Protein AF-A0A0D2LMH3-F1 (afdb_monomer_lite)

InterPro domains:
  IPR039261 Ferredoxin-NADP reductase (FNR), nucleotide-binding domain [G3DSA:3.40.50.80] (69-190)
  IPR039261 Ferredoxin-NADP reductase (FNR), nucleotide-binding domain [SSF52343] (70-181)

Radius of gyration: 28.83 Å; chains: 1; bounding box: 62×81×85 Å

Secondary structure (DSSP, 8-state):
-------TT--------------------TTT-HHHHT--TTPPPP----SS----TTTS-TT-TTT-SEEEEEEEHHHHHHHHHHHHH--TTSS---GGGSSEEEEEEE-SSGGG---GGGHHHHHHHSSEEEEEESS-HHHHHHT-TT----GGGEEEEEE-TT-HHHHHHHHHHHHHTT--EEEEPPPPPPPP-PPPSS-HHHHHHHHHH------------------

Foldseek 3Di:
DDDPPPPVPDDPPPPDDDDDDDDDDAFDDCVPCVPVVPDDPPDDDDDDDDQFPWWPCPVLVLLPCVLALAEEEQAEDRQRVVSVCCQLVPDPVDSHNQQASHPAYEYEYEDCDPVRDPPPVCQVVSVVSHRYHYQYDNPADQCRVVVPPPDDDDQRNYAYEYRHPPPPVNVVRSVVNNVVVNNDRYIYTGDGDDPDDDDDPDDVVVVVVVVVPPDDPDDDDDDDDDDDDDD

pLDDT: mean 80.57, std 18.97, range [29.58, 98.25]

Organism: NCBI:txid145388

Sequence (231 aa):
MTRGDIFAGETKSVREPISVQAEVEIVVSQKGEPDLFNVQLDDAIEVGPFDSTGVDLRSSGVMAPFRFPTVVMFVSGPAGIASARALIESPPDTANLAPGLRQDIVVYYSVPNEAAVCFRERFEAWKELGNVRVEVTTRGFGDAFDGDMSLLYDPDSTAAIILVGGDEEAEAAAREVCAEAEITTIVADAAPAAPPVYLSATPRSFEKWAQQHQAPSGQGDAGSDSKVAVR

Structure (mmCIF, N/CA/C/O backbone):
data_AF-A0A0D2LMH3-F1
#
_entry.id   AF-A0A0D2LMH3-F1
#
loop_
_atom_site.group_PDB
_atom_site.id
_atom_site.type_symbol
_atom_site.label_atom_id
_atom_site.label_alt_id
_atom_site.label_comp_id
_atom_site.label_asym_id
_atom_site.label_entity_id
_atom_site.label_seq_id
_atom_site.pdbx_PDB_ins_code
_atom_site.Cartn_x
_atom_site.Cartn_y
_atom_site.Cartn_z
_atom_site.occupancy
_atom_site.B_iso_or_equiv
_atom_site.auth_seq_id
_atom_site.auth_comp_id
_atom_site.auth_asym_id
_atom_site.auth_atom_id
_atom_site.pdbx_PDB_model_num
ATOM 1 N N . MET A 1 1 ? 28.155 -1.703 1.875 1.00 33.78 1 MET A N 1
ATOM 2 C CA . MET A 1 1 ? 29.135 -2.719 1.422 1.00 33.78 1 MET A CA 1
ATOM 3 C C . MET A 1 1 ? 29.100 -2.694 -0.098 1.00 33.78 1 MET A C 1
ATOM 5 O O . MET A 1 1 ? 28.015 -2.865 -0.617 1.00 33.78 1 MET A O 1
ATOM 9 N N . THR A 1 2 ? 30.125 -2.351 -0.875 1.00 32.28 2 THR A N 1
ATOM 10 C CA . THR A 1 2 ? 31.573 -2.200 -0.652 1.00 32.28 2 THR A CA 1
ATOM 11 C C . THR A 1 2 ? 32.029 -0.905 -1.343 1.00 32.28 2 THR A C 1
ATOM 13 O O . THR A 1 2 ? 31.464 -0.527 -2.366 1.00 32.28 2 THR A O 1
ATOM 16 N N . ARG A 1 3 ? 33.018 -0.219 -0.752 1.00 47.34 3 ARG A N 1
ATOM 17 C CA . ARG A 1 3 ? 33.736 0.948 -1.297 1.00 47.34 3 ARG A CA 1
ATOM 18 C C . ARG A 1 3 ? 34.111 0.751 -2.769 1.00 47.34 3 ARG A C 1
ATOM 20 O O . ARG A 1 3 ? 34.760 -0.236 -3.096 1.00 47.34 3 ARG A O 1
ATOM 27 N N . GLY A 1 4 ? 33.784 1.724 -3.612 1.00 40.62 4 GLY A N 1
ATOM 28 C CA . GLY A 1 4 ? 34.464 1.921 -4.888 1.00 40.62 4 GLY A CA 1
ATOM 29 C C . GLY A 1 4 ? 35.656 2.849 -4.685 1.00 40.62 4 GLY A C 1
ATOM 30 O O . GLY A 1 4 ? 35.590 4.003 -5.095 1.00 40.62 4 GLY A O 1
ATOM 31 N N . ASP A 1 5 ? 36.702 2.372 -4.006 1.00 46.38 5 ASP A N 1
ATOM 32 C CA . ASP A 1 5 ? 38.009 3.027 -4.087 1.00 46.38 5 ASP A CA 1
ATOM 33 C C . ASP A 1 5 ? 38.533 2.748 -5.498 1.00 46.38 5 ASP A C 1
ATOM 35 O O . ASP A 1 5 ? 38.939 1.633 -5.816 1.00 46.38 5 ASP A O 1
ATOM 39 N N . ILE A 1 6 ? 38.427 3.747 -6.370 1.00 56.72 6 ILE A N 1
ATOM 40 C CA . ILE A 1 6 ? 39.044 3.729 -7.695 1.00 56.72 6 ILE A CA 1
ATOM 41 C C . ILE A 1 6 ? 40.507 4.105 -7.470 1.00 56.72 6 ILE A C 1
ATOM 43 O O . ILE A 1 6 ? 40.783 5.178 -6.923 1.00 56.72 6 ILE A O 1
ATOM 47 N N . PHE A 1 7 ? 41.452 3.245 -7.842 1.00 54.94 7 PHE A N 1
ATOM 48 C CA . PHE A 1 7 ? 42.863 3.607 -7.729 1.00 54.94 7 PHE A CA 1
ATOM 49 C C . PHE A 1 7 ? 43.216 4.676 -8.772 1.00 54.94 7 PHE A C 1
ATOM 51 O O . PHE A 1 7 ? 42.671 4.707 -9.878 1.00 54.94 7 PHE A O 1
ATOM 58 N N . ALA A 1 8 ? 44.140 5.576 -8.427 1.00 50.62 8 ALA A N 1
ATOM 59 C CA . ALA A 1 8 ? 44.621 6.593 -9.357 1.00 50.62 8 ALA A CA 1
ATOM 60 C C . ALA A 1 8 ? 45.223 5.920 -10.607 1.00 50.62 8 ALA A C 1
ATOM 62 O O . ALA A 1 8 ? 46.246 5.246 -10.515 1.00 50.62 8 ALA A O 1
ATOM 63 N N . GLY A 1 9 ? 44.573 6.098 -11.762 1.00 62.12 9 GLY A N 1
ATOM 64 C CA . GLY A 1 9 ? 44.959 5.487 -13.042 1.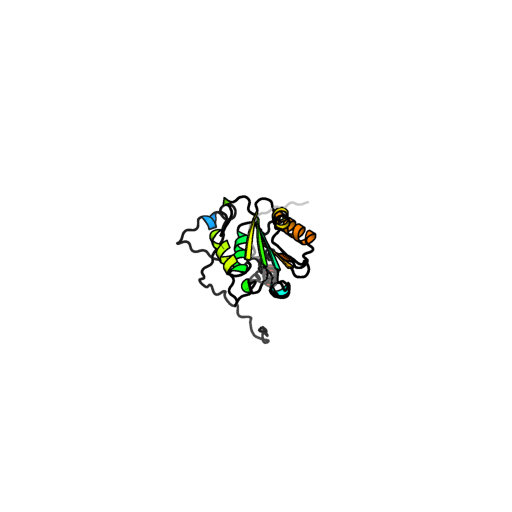00 62.12 9 GLY A CA 1
ATOM 65 C C . GLY A 1 9 ? 43.963 4.463 -13.598 1.00 62.12 9 GLY A C 1
ATOM 66 O O . GLY A 1 9 ? 44.076 4.098 -14.766 1.00 62.12 9 GLY A O 1
ATOM 67 N N . GLU A 1 10 ? 42.960 4.036 -12.826 1.00 54.97 10 GLU A N 1
ATOM 68 C CA . GLU A 1 10 ? 41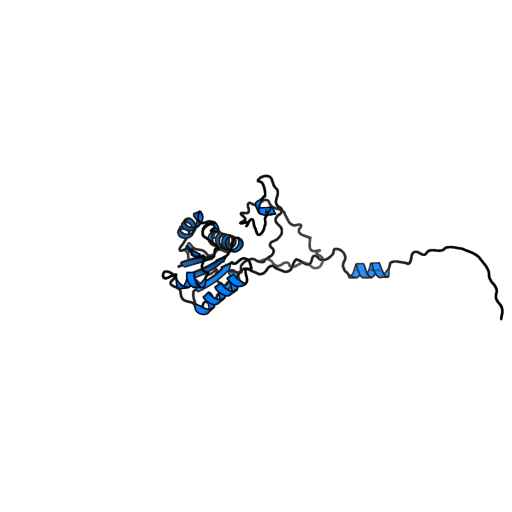.892 3.171 -13.336 1.00 54.97 10 GLU A CA 1
ATOM 69 C C . GLU A 1 10 ? 40.800 3.991 -14.032 1.00 54.97 10 GLU A C 1
ATOM 71 O O . GLU A 1 10 ? 40.181 4.888 -13.456 1.00 54.97 10 GLU A O 1
ATOM 76 N N . THR A 1 11 ? 40.540 3.670 -15.301 1.00 58.69 11 THR A N 1
ATOM 77 C CA . THR A 1 11 ? 39.377 4.205 -16.017 1.00 58.69 11 THR A CA 1
ATOM 78 C C . THR A 1 11 ? 38.164 3.397 -15.587 1.00 58.69 11 THR A C 1
ATOM 80 O O . THR A 1 11 ? 38.173 2.174 -15.714 1.00 58.69 11 THR A O 1
ATOM 83 N N . LYS A 1 12 ? 37.130 4.072 -15.070 1.00 55.62 12 LYS A N 1
ATOM 84 C CA . LYS A 1 12 ? 35.855 3.454 -14.687 1.00 55.62 12 LYS A CA 1
ATOM 85 C C . LYS A 1 12 ? 35.347 2.629 -15.871 1.00 55.62 12 LYS A C 1
ATOM 87 O O . LYS A 1 12 ? 34.914 3.198 -16.871 1.00 55.62 12 LYS A O 1
ATOM 92 N N . SER A 1 13 ? 35.444 1.305 -15.779 1.00 55.81 13 SER A N 1
ATOM 93 C CA . SER A 1 13 ? 34.892 0.431 -16.803 1.00 55.81 13 SER A CA 1
ATOM 94 C C . SER A 1 13 ? 33.385 0.651 -16.826 1.00 55.81 13 SER A C 1
ATOM 96 O O . SER A 1 13 ? 32.705 0.572 -15.798 1.00 55.81 13 SER A O 1
ATOM 98 N N . VAL A 1 14 ? 32.873 1.020 -17.998 1.00 56.22 14 VAL A N 1
ATOM 99 C CA . VAL A 1 14 ? 31.436 1.101 -18.235 1.00 56.22 14 VAL A CA 1
ATOM 100 C C . VAL A 1 14 ? 30.921 -0.323 -18.074 1.00 56.22 14 VAL A C 1
ATOM 102 O O . VAL A 1 14 ? 31.221 -1.190 -18.888 1.00 56.22 14 VAL A O 1
ATOM 105 N N . ARG A 1 15 ? 30.229 -0.599 -16.966 1.00 55.94 15 ARG A N 1
ATOM 106 C CA . ARG A 1 15 ? 29.475 -1.843 -16.838 1.00 55.94 15 ARG A CA 1
ATOM 107 C C . ARG A 1 15 ? 28.278 -1.709 -17.761 1.00 55.94 15 ARG A C 1
ATOM 109 O O . ARG A 1 15 ? 27.383 -0.916 -17.480 1.00 55.94 15 ARG A O 1
ATOM 116 N N . GLU A 1 16 ? 28.310 -2.436 -18.868 1.00 56.09 16 GLU A N 1
ATOM 117 C CA . GLU A 1 16 ? 27.151 -2.566 -19.739 1.00 56.09 16 GLU A CA 1
ATOM 118 C C . GLU A 1 16 ? 25.999 -3.199 -18.939 1.00 56.09 16 GLU A C 1
ATOM 120 O O . GLU A 1 16 ? 26.240 -4.110 -18.135 1.00 56.09 16 GLU A O 1
ATOM 125 N N . PRO A 1 17 ? 24.764 -2.694 -19.084 1.00 59.72 17 PRO A N 1
ATOM 126 C CA . PRO A 1 17 ? 23.613 -3.278 -18.417 1.00 59.72 17 PRO A CA 1
ATOM 127 C C . PRO A 1 17 ? 23.421 -4.719 -18.903 1.00 59.72 17 PRO A C 1
ATOM 129 O O . PRO A 1 17 ? 23.290 -4.978 -20.098 1.00 59.72 17 PRO A O 1
ATOM 132 N N . ILE A 1 18 ? 23.417 -5.669 -17.968 1.00 67.06 18 ILE A N 1
ATOM 133 C CA . ILE A 1 18 ? 23.126 -7.072 -18.268 1.00 67.06 18 ILE A CA 1
ATOM 134 C C . ILE A 1 18 ? 21.605 -7.204 -18.301 1.00 67.06 18 ILE A C 1
ATOM 136 O O . ILE A 1 18 ? 20.955 -7.089 -17.264 1.00 67.06 18 ILE A O 1
ATOM 140 N N . SER A 1 19 ? 21.046 -7.430 -19.487 1.00 68.12 19 SER A N 1
ATOM 141 C CA . SER A 1 19 ? 19.630 -7.776 -19.628 1.00 68.12 19 SER A CA 1
ATOM 142 C C . SER A 1 19 ? 19.427 -9.226 -19.194 1.00 68.12 19 SER A C 1
ATOM 144 O O . SER A 1 19 ? 20.112 -10.125 -19.686 1.00 68.12 19 SER A O 1
ATOM 146 N N . VAL A 1 20 ? 18.509 -9.453 -18.258 1.00 75.19 20 VAL A N 1
ATOM 147 C CA . VAL A 1 20 ? 18.135 -10.786 -17.768 1.00 75.19 20 VAL A CA 1
ATOM 148 C C . VAL A 1 20 ? 16.656 -11.021 -18.035 1.00 75.19 20 VAL A C 1
ATOM 150 O O . VAL A 1 20 ? 15.853 -10.100 -17.927 1.00 75.19 20 VAL A O 1
ATOM 153 N N . GLN A 1 21 ? 16.295 -12.253 -18.388 1.00 76.12 21 GLN A N 1
ATOM 154 C CA . GLN A 1 21 ? 14.891 -12.646 -18.476 1.00 76.12 21 GLN A CA 1
ATOM 155 C C . GLN A 1 21 ? 14.373 -12.931 -17.066 1.00 76.12 21 GLN A C 1
ATOM 157 O O . GLN A 1 21 ? 14.992 -13.694 -16.323 1.00 76.12 21 GLN A O 1
ATOM 162 N N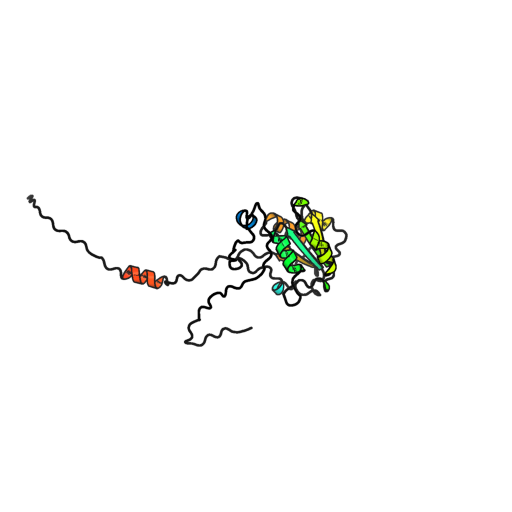 . ALA A 1 22 ? 13.259 -12.304 -16.704 1.00 76.94 22 ALA A N 1
ATOM 163 C CA . ALA A 1 22 ? 12.579 -12.494 -15.432 1.00 76.94 22 ALA A CA 1
ATOM 164 C C . ALA A 1 22 ? 11.066 -12.463 -15.656 1.00 76.94 22 ALA A C 1
ATOM 166 O O . ALA A 1 22 ? 10.582 -11.759 -16.542 1.00 76.94 22 ALA A O 1
ATOM 167 N N . GLU A 1 23 ? 10.330 -13.215 -14.844 1.00 79.31 23 GLU A N 1
ATOM 168 C CA . GLU A 1 23 ? 8.873 -13.127 -14.800 1.00 79.31 23 GLU A CA 1
ATOM 169 C C . GLU A 1 23 ? 8.483 -11.932 -13.929 1.00 79.31 23 GLU A C 1
ATOM 171 O O . GLU A 1 23 ? 8.895 -11.831 -12.771 1.00 79.31 23 GLU A O 1
ATOM 176 N N . VAL A 1 24 ? 7.718 -11.004 -14.503 1.00 81.81 24 VAL A N 1
ATOM 177 C CA . VAL A 1 24 ? 7.216 -9.817 -13.810 1.00 81.81 24 VAL A CA 1
ATOM 178 C C . VAL A 1 24 ? 5.713 -9.766 -14.002 1.00 81.81 24 VAL A C 1
ATOM 180 O O . VAL A 1 24 ? 5.218 -9.740 -15.126 1.00 81.81 24 VAL A O 1
ATOM 183 N N . GLU A 1 25 ? 4.985 -9.744 -12.894 1.00 84.94 25 GLU A N 1
ATOM 184 C CA . GLU A 1 25 ? 3.544 -9.538 -12.917 1.00 84.94 25 GLU A CA 1
ATOM 185 C C . GLU A 1 25 ? 3.241 -8.039 -12.848 1.00 84.94 25 GLU A C 1
ATOM 187 O O . GLU A 1 25 ? 3.726 -7.336 -11.960 1.00 84.94 25 GLU A O 1
ATOM 192 N N . ILE A 1 26 ? 2.424 -7.552 -13.781 1.00 86.31 26 ILE A N 1
ATOM 193 C CA . ILE A 1 26 ? 2.034 -6.144 -13.877 1.00 86.31 26 ILE A CA 1
ATOM 194 C C . ILE A 1 26 ? 0.518 -6.004 -13.785 1.00 86.31 26 ILE A C 1
ATOM 196 O O . ILE A 1 26 ? -0.232 -6.834 -14.297 1.00 86.31 26 ILE A O 1
ATOM 200 N N . VAL A 1 27 ? 0.061 -4.931 -13.141 1.00 87.69 27 VAL A N 1
ATOM 201 C CA . VAL A 1 27 ? -1.357 -4.561 -13.116 1.00 87.69 27 VAL A CA 1
ATOM 202 C C . VAL A 1 27 ? -1.537 -3.349 -14.001 1.00 87.69 27 VAL A C 1
ATOM 204 O O . VAL A 1 27 ? -0.965 -2.291 -13.749 1.00 87.69 27 VAL A O 1
ATOM 207 N N . VAL A 1 28 ? -2.346 -3.509 -15.040 1.00 85.56 28 VAL A N 1
ATOM 208 C CA . VAL A 1 28 ? -2.526 -2.499 -16.077 1.00 85.56 28 VAL A CA 1
ATOM 209 C C . VAL A 1 28 ? -3.991 -2.097 -16.119 1.00 85.56 28 VAL A C 1
ATOM 211 O O . VAL A 1 28 ? -4.880 -2.948 -16.122 1.00 85.56 28 VAL A O 1
ATOM 214 N N . SER A 1 29 ? -4.258 -0.792 -16.169 1.00 84.25 29 SER A N 1
ATOM 215 C CA . SER A 1 29 ? -5.600 -0.305 -16.491 1.00 84.25 29 SER A CA 1
ATOM 216 C C . SER A 1 29 ? -5.704 -0.011 -17.978 1.00 84.25 29 SER A C 1
ATOM 218 O O . SER A 1 29 ? -4.869 0.699 -18.532 1.00 84.25 29 SER A O 1
ATOM 220 N N . GLN A 1 30 ? -6.779 -0.482 -18.609 1.00 85.62 30 GLN A N 1
ATOM 221 C CA . GLN A 1 30 ? -7.035 -0.232 -20.030 1.00 85.62 30 GLN A CA 1
ATOM 222 C C . GLN A 1 30 ? -7.085 1.267 -20.370 1.00 85.62 30 GLN A C 1
ATOM 224 O O . GLN A 1 30 ? -6.717 1.671 -21.468 1.00 85.62 30 GLN A O 1
ATOM 229 N N . LYS A 1 31 ? -7.560 2.101 -19.436 1.00 84.94 31 LYS A N 1
ATOM 230 C CA . LYS A 1 31 ? -7.656 3.553 -19.626 1.00 84.94 31 LYS A CA 1
ATOM 231 C C . LYS A 1 31 ? -6.294 4.248 -19.543 1.00 84.94 31 LYS A C 1
ATOM 233 O O . LYS A 1 31 ? -6.097 5.226 -20.254 1.00 84.94 31 LYS A O 1
ATOM 238 N N . GLY A 1 32 ? -5.417 3.795 -18.645 1.00 81.06 32 GLY A N 1
ATOM 239 C CA . GLY A 1 32 ? -4.103 4.404 -18.437 1.00 81.06 32 GLY A CA 1
ATOM 240 C C . GLY A 1 32 ? -3.103 3.982 -19.506 1.00 81.06 32 GLY A C 1
ATOM 241 O O . GLY A 1 32 ? -2.467 4.833 -20.108 1.00 81.06 32 GLY A O 1
ATOM 242 N N . GLU A 1 33 ? -3.036 2.679 -19.782 1.00 85.62 33 GLU A N 1
ATOM 243 C CA . GLU A 1 33 ? -2.010 2.080 -20.640 1.00 85.62 33 GLU A CA 1
ATOM 244 C C . GLU A 1 33 ? -2.655 1.100 -21.637 1.00 85.62 33 GLU A C 1
ATOM 246 O O . GLU A 1 33 ? -2.572 -0.124 -21.475 1.00 85.62 33 GLU A O 1
ATOM 251 N N . PRO A 1 34 ? -3.362 1.610 -22.663 1.00 86.62 34 PRO A N 1
ATOM 252 C CA . PRO A 1 34 ? -4.097 0.773 -23.609 1.00 86.62 34 PRO A CA 1
ATOM 253 C C . PRO A 1 34 ? -3.180 -0.140 -24.431 1.00 86.62 34 PRO A C 1
ATOM 255 O O . PRO A 1 34 ? -3.594 -1.239 -24.795 1.00 86.62 34 PRO A O 1
ATOM 258 N N . ASP A 1 35 ? -1.946 0.285 -24.704 1.00 87.00 35 ASP A N 1
ATOM 259 C CA . ASP A 1 35 ? -0.989 -0.498 -25.486 1.00 87.00 35 ASP A CA 1
ATOM 260 C C . ASP A 1 35 ? -0.524 -1.729 -24.701 1.00 87.00 35 ASP A C 1
ATOM 262 O O . ASP A 1 35 ? -0.587 -2.844 -25.216 1.00 87.00 35 ASP A O 1
ATOM 266 N N . LEU A 1 36 ? -0.180 -1.555 -23.417 1.00 86.00 36 LEU A N 1
ATOM 267 C CA . LEU A 1 36 ? 0.184 -2.661 -22.524 1.00 86.00 36 LEU A CA 1
ATOM 268 C C . LEU A 1 36 ? -0.988 -3.612 -22.262 1.00 86.00 36 LEU A C 1
ATOM 270 O O . LEU A 1 36 ? -0.788 -4.813 -22.100 1.00 86.00 36 LEU A O 1
ATOM 274 N N . PHE A 1 37 ? -2.218 -3.099 -22.242 1.00 86.75 37 PHE A N 1
ATOM 275 C CA . PHE A 1 37 ? -3.408 -3.924 -22.040 1.00 86.75 37 PHE A CA 1
ATOM 276 C C . PHE A 1 37 ? -3.689 -4.878 -23.215 1.00 86.75 37 PHE A C 1
ATOM 278 O O . PHE A 1 37 ? -4.320 -5.916 -23.025 1.00 86.75 37 PHE A O 1
ATOM 285 N N . ASN A 1 38 ? -3.239 -4.536 -24.426 1.00 88.38 38 ASN A N 1
ATOM 286 C CA . ASN A 1 38 ? -3.487 -5.316 -25.643 1.00 88.38 38 ASN A CA 1
ATOM 287 C C . ASN A 1 38 ? -2.308 -6.214 -26.056 1.00 88.38 38 ASN A C 1
ATOM 289 O O . ASN A 1 38 ? -2.353 -6.806 -27.137 1.00 88.38 38 ASN A O 1
ATOM 293 N N . VAL A 1 39 ? -1.278 -6.315 -25.214 1.00 88.62 39 VAL A N 1
ATOM 294 C CA . VAL A 1 39 ? -0.121 -7.196 -25.419 1.00 88.62 39 VAL A CA 1
ATOM 295 C C . VAL A 1 39 ? -0.582 -8.649 -25.541 1.00 88.62 39 VAL A C 1
ATOM 297 O O . VAL A 1 39 ? -1.406 -9.135 -24.762 1.00 88.62 39 VAL A O 1
ATOM 300 N N . GLN A 1 40 ? -0.030 -9.355 -26.522 1.00 88.94 40 GLN A N 1
ATOM 301 C CA . GLN A 1 40 ? -0.260 -10.777 -26.751 1.00 88.94 40 GLN A CA 1
ATOM 302 C C . GLN A 1 40 ? 0.852 -11.632 -26.130 1.00 88.94 40 GLN A C 1
ATOM 304 O O . GLN A 1 40 ? 1.946 -11.158 -25.851 1.00 88.94 40 GLN A O 1
ATOM 309 N N . LEU A 1 41 ? 0.583 -12.926 -25.932 1.00 83.38 41 LEU A N 1
ATOM 310 C CA . LEU A 1 41 ? 1.522 -13.873 -25.304 1.00 83.38 41 LEU A CA 1
ATOM 311 C C . LEU A 1 41 ? 2.895 -13.959 -25.995 1.00 83.38 41 LEU A C 1
ATOM 313 O O . LEU A 1 41 ? 3.877 -14.288 -25.336 1.00 83.38 41 LEU A O 1
ATOM 317 N N . ASP A 1 42 ? 2.956 -13.672 -27.296 1.00 85.00 42 ASP A N 1
ATOM 318 C CA . ASP A 1 42 ? 4.183 -13.749 -28.096 1.00 85.00 42 ASP A CA 1
ATOM 319 C C . ASP A 1 42 ? 4.912 -12.396 -28.219 1.00 85.00 42 ASP A C 1
ATOM 321 O O . ASP A 1 42 ? 5.973 -12.319 -28.846 1.00 85.00 42 ASP A O 1
ATOM 325 N N . ASP A 1 43 ? 4.367 -11.328 -27.629 1.00 85.19 43 ASP A N 1
ATOM 326 C CA . ASP A 1 43 ? 4.979 -10.004 -27.678 1.00 85.19 43 ASP A CA 1
ATOM 327 C C . ASP A 1 43 ? 6.145 -9.912 -26.684 1.00 85.19 43 ASP A C 1
ATOM 329 O O . ASP A 1 43 ? 6.043 -10.266 -25.508 1.00 85.19 43 ASP A O 1
ATOM 333 N N . ALA A 1 44 ? 7.277 -9.389 -27.155 1.00 81.00 44 ALA A N 1
ATOM 334 C CA . ALA A 1 44 ? 8.415 -9.076 -26.303 1.00 81.00 44 ALA A CA 1
ATOM 335 C C . ALA A 1 44 ? 8.284 -7.644 -25.770 1.00 81.00 44 ALA A C 1
ATOM 337 O O . ALA A 1 44 ? 8.251 -6.691 -26.549 1.00 81.00 44 ALA A O 1
ATOM 338 N N . ILE A 1 45 ? 8.254 -7.494 -24.446 1.00 83.44 45 ILE A N 1
ATOM 339 C CA . ILE A 1 45 ? 8.253 -6.189 -23.778 1.00 83.44 45 ILE A CA 1
ATOM 340 C C . ILE A 1 45 ? 9.653 -5.905 -23.241 1.00 83.44 45 ILE A C 1
ATOM 342 O O . ILE A 1 45 ? 10.226 -6.708 -22.503 1.00 83.44 45 ILE A O 1
ATOM 346 N N . GLU A 1 46 ? 10.194 -4.740 -23.586 1.00 83.44 46 GLU A N 1
ATOM 347 C CA . GLU A 1 46 ? 11.394 -4.212 -22.945 1.00 83.44 46 GLU A CA 1
ATOM 348 C C . GLU A 1 46 ? 10.998 -3.436 -21.688 1.00 83.44 46 GLU A C 1
ATOM 350 O O . GLU A 1 46 ? 10.210 -2.492 -21.743 1.00 83.44 46 GLU A O 1
ATOM 355 N N . VAL A 1 47 ? 11.550 -3.841 -20.545 1.00 82.00 47 VAL A N 1
ATOM 356 C CA . VAL A 1 47 ? 11.344 -3.148 -19.272 1.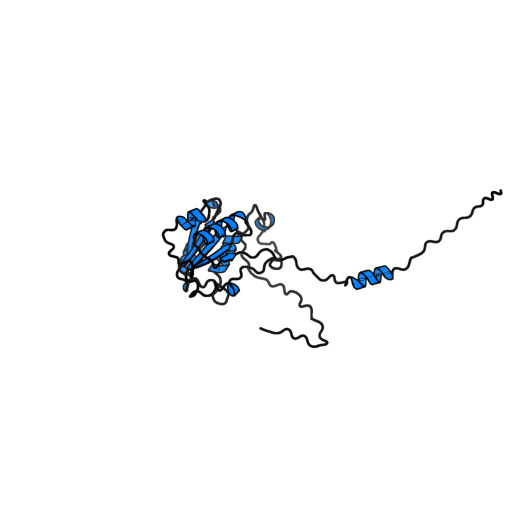00 82.00 47 VAL A CA 1
ATOM 357 C C . VAL A 1 47 ? 12.512 -2.196 -19.050 1.00 82.00 47 VAL A C 1
ATOM 359 O O . VAL A 1 47 ? 13.663 -2.619 -18.922 1.00 82.00 47 VAL A O 1
ATOM 362 N N . GLY A 1 48 ? 12.203 -0.901 -19.024 1.00 78.31 48 GLY A N 1
ATOM 363 C CA . GLY A 1 48 ? 13.163 0.148 -18.707 1.00 78.31 48 GLY A CA 1
ATOM 364 C C . GLY A 1 48 ? 13.610 0.123 -17.238 1.00 78.31 48 GLY A C 1
ATOM 365 O O . GLY A 1 48 ? 13.098 -0.651 -16.425 1.00 78.31 48 GLY A O 1
ATOM 366 N N . PRO A 1 49 ? 14.582 0.970 -16.863 1.00 76.50 49 PRO A N 1
ATOM 367 C CA . PRO A 1 49 ? 14.937 1.153 -15.460 1.00 76.50 49 PRO A CA 1
ATOM 368 C C . PRO A 1 49 ? 13.733 1.662 -14.653 1.00 76.50 49 PRO A C 1
ATOM 370 O O . PRO A 1 49 ? 12.859 2.330 -15.193 1.00 76.50 49 PRO A O 1
ATOM 373 N N . PHE A 1 50 ? 13.709 1.386 -13.347 1.00 77.88 50 PHE A N 1
ATOM 374 C CA . PHE A 1 50 ? 12.681 1.936 -12.463 1.00 77.88 50 PHE A CA 1
ATOM 375 C C . PHE A 1 50 ? 12.765 3.466 -12.407 1.00 77.88 50 PHE A C 1
ATOM 377 O O . PHE A 1 50 ? 13.832 4.025 -12.142 1.00 77.88 50 PHE A O 1
ATOM 384 N N . ASP A 1 51 ? 11.621 4.123 -12.588 1.00 74.62 51 ASP A N 1
ATOM 385 C CA . ASP A 1 51 ? 11.509 5.585 -12.567 1.00 74.62 51 ASP A CA 1
ATOM 386 C C . ASP A 1 51 ? 11.553 6.168 -11.152 1.00 74.62 51 ASP A C 1
ATOM 388 O O . ASP A 1 51 ? 11.675 7.376 -10.984 1.00 74.62 51 ASP A O 1
ATOM 392 N N . SER A 1 52 ? 11.470 5.339 -10.110 1.00 77.44 52 SER A N 1
ATOM 393 C CA . SER A 1 52 ? 11.562 5.775 -8.719 1.00 77.44 52 SER A CA 1
ATOM 394 C C . SER A 1 52 ? 12.414 4.821 -7.887 1.00 77.44 52 SER A C 1
ATOM 396 O O . SER A 1 52 ? 12.695 3.683 -8.266 1.00 77.44 52 SER A O 1
ATOM 398 N N . THR A 1 53 ? 12.832 5.286 -6.710 1.00 75.81 53 THR A N 1
ATOM 399 C CA . THR A 1 53 ? 13.551 4.459 -5.728 1.00 75.81 53 THR A CA 1
ATOM 400 C C . THR A 1 53 ? 12.631 3.500 -4.967 1.00 75.81 53 THR A C 1
ATOM 402 O O . THR A 1 53 ? 13.101 2.797 -4.072 1.00 75.81 53 THR A O 1
ATOM 405 N N . GLY A 1 54 ? 11.336 3.479 -5.297 1.00 80.31 54 GLY A N 1
ATOM 406 C CA . GLY A 1 54 ? 10.316 2.745 -4.561 1.00 80.31 54 GLY A CA 1
ATOM 407 C C . GLY A 1 54 ? 10.039 3.329 -3.174 1.00 80.31 54 GLY A C 1
ATOM 408 O O . GLY A 1 54 ? 10.388 4.468 -2.868 1.00 80.31 54 GLY A O 1
ATOM 409 N N . VAL A 1 55 ? 9.392 2.527 -2.332 1.00 86.69 55 VAL A N 1
ATOM 410 C CA . VAL A 1 55 ? 8.944 2.905 -0.984 1.00 86.69 55 VAL A CA 1
ATOM 411 C C . VAL A 1 55 ? 10.078 2.692 0.026 1.00 86.69 55 VAL A C 1
ATOM 413 O O . VAL A 1 55 ? 10.556 1.570 0.203 1.00 86.69 55 VAL A O 1
ATOM 416 N N . ASP A 1 56 ? 10.509 3.747 0.727 1.00 87.25 56 ASP A N 1
ATOM 417 C CA . ASP A 1 56 ? 11.595 3.646 1.715 1.00 87.25 56 ASP A CA 1
ATOM 418 C C . ASP A 1 56 ? 11.098 3.192 3.099 1.00 87.25 56 ASP A C 1
ATOM 420 O O . ASP A 1 56 ? 10.863 3.973 4.027 1.00 87.25 56 ASP A O 1
ATOM 424 N N . LEU A 1 57 ? 10.977 1.874 3.259 1.00 88.06 57 LEU A N 1
ATOM 425 C CA . LEU A 1 57 ? 10.637 1.245 4.540 1.00 88.06 57 LEU A CA 1
ATOM 426 C C . LEU A 1 57 ? 11.817 1.192 5.524 1.00 88.06 57 LEU A C 1
ATOM 428 O O . LEU A 1 57 ? 11.627 0.976 6.727 1.00 88.06 57 LEU A O 1
ATOM 432 N N . ARG A 1 58 ? 13.050 1.343 5.024 1.00 85.44 58 ARG A N 1
ATOM 433 C CA . ARG A 1 58 ? 14.262 1.144 5.821 1.00 85.44 58 ARG A CA 1
ATOM 434 C C . ARG A 1 58 ? 14.570 2.373 6.661 1.00 85.44 58 ARG A C 1
ATOM 436 O O . ARG A 1 58 ? 14.810 2.224 7.857 1.00 85.44 58 ARG A O 1
ATOM 443 N N . SER A 1 59 ? 14.599 3.561 6.055 1.00 86.12 59 SER A N 1
ATOM 444 C CA . SER A 1 59 ? 14.941 4.791 6.784 1.00 86.12 59 SER A CA 1
ATOM 445 C C . SER A 1 59 ? 13.832 5.227 7.744 1.00 86.12 59 SER A C 1
ATOM 447 O O . SER A 1 59 ? 14.124 5.737 8.825 1.00 86.12 59 SER A O 1
ATOM 449 N N . SER A 1 60 ? 12.575 4.944 7.395 1.00 86.25 60 SER A N 1
ATOM 450 C CA . SER A 1 60 ? 11.394 5.210 8.223 1.00 86.25 60 SER A CA 1
ATOM 451 C C . SER A 1 60 ? 11.306 4.310 9.461 1.00 86.25 60 SER A C 1
ATOM 453 O O . SER A 1 60 ? 10.646 4.649 10.440 1.00 86.25 60 SER A O 1
ATOM 455 N N . GLY A 1 61 ? 11.990 3.161 9.453 1.00 88.56 61 GLY A N 1
ATOM 456 C CA . GLY A 1 61 ? 11.953 2.189 10.545 1.00 88.56 61 GLY A CA 1
ATOM 457 C C . GLY A 1 61 ? 10.691 1.324 10.569 1.00 88.56 61 GLY A C 1
ATOM 458 O O . GLY A 1 61 ? 10.560 0.494 11.468 1.00 88.56 61 GLY A O 1
ATOM 459 N N . VAL A 1 62 ? 9.803 1.456 9.576 1.00 91.94 62 VAL A N 1
ATOM 460 C CA . VAL A 1 62 ? 8.570 0.658 9.448 1.00 91.94 62 VAL A CA 1
ATOM 461 C C . VAL A 1 62 ? 8.873 -0.837 9.348 1.00 91.94 62 VAL A C 1
ATOM 463 O O . VAL A 1 62 ? 8.093 -1.655 9.830 1.00 91.94 62 VAL A O 1
ATOM 466 N N . MET A 1 63 ? 10.047 -1.215 8.828 1.00 90.00 63 MET A N 1
ATOM 467 C CA . MET A 1 63 ? 10.522 -2.607 8.806 1.00 90.00 63 MET A CA 1
ATOM 468 C C . MET A 1 63 ? 10.692 -3.256 10.191 1.00 90.00 63 MET A C 1
ATOM 470 O O . MET A 1 63 ? 10.874 -4.466 10.253 1.00 90.00 63 MET A O 1
ATOM 474 N N . ALA A 1 64 ? 10.677 -2.502 11.295 1.00 91.38 64 ALA A N 1
ATOM 475 C CA . ALA A 1 64 ? 10.814 -3.056 12.641 1.00 91.38 64 ALA A CA 1
ATOM 476 C C . ALA A 1 64 ? 9.436 -3.455 13.217 1.00 91.38 64 ALA A C 1
ATOM 478 O O . ALA A 1 64 ? 8.748 -2.590 13.767 1.00 91.38 64 ALA A O 1
ATOM 479 N N . PRO A 1 65 ? 9.029 -4.744 13.170 1.00 92.12 65 PRO A N 1
ATOM 480 C CA . PRO A 1 65 ? 7.678 -5.164 13.561 1.00 92.12 65 PRO A CA 1
ATOM 481 C C . PRO A 1 65 ? 7.369 -4.903 15.041 1.00 92.12 65 PRO A C 1
ATOM 483 O O . PRO A 1 65 ? 6.224 -4.683 15.396 1.00 92.12 65 PRO A O 1
ATOM 486 N N . PHE A 1 66 ? 8.380 -4.864 15.912 1.00 92.62 66 PHE A N 1
ATOM 487 C CA . PHE A 1 66 ? 8.187 -4.568 17.338 1.00 92.62 66 PHE A CA 1
ATOM 488 C C . PHE A 1 66 ? 8.057 -3.075 17.649 1.00 92.62 66 PHE A C 1
ATOM 490 O O . PHE A 1 66 ? 7.586 -2.721 18.724 1.00 92.62 66 PHE A O 1
ATOM 497 N N . ARG A 1 67 ? 8.518 -2.204 16.744 1.00 94.38 67 ARG A N 1
ATOM 498 C CA . ARG A 1 67 ? 8.345 -0.753 16.877 1.00 94.38 67 ARG A CA 1
ATOM 499 C C . ARG A 1 67 ? 6.987 -0.325 16.341 1.00 94.38 67 ARG A C 1
ATOM 501 O O . ARG A 1 67 ? 6.346 0.520 16.948 1.00 94.38 67 ARG A O 1
ATOM 508 N N . PHE A 1 68 ? 6.585 -0.926 15.224 1.00 96.00 68 PHE A N 1
ATOM 509 C CA . PHE A 1 68 ? 5.311 -0.664 14.569 1.00 96.00 68 PHE A CA 1
ATOM 510 C C . PHE A 1 68 ? 4.519 -1.968 14.405 1.00 96.00 68 PHE A C 1
ATOM 512 O O . PHE A 1 68 ? 4.451 -2.508 13.297 1.00 96.00 68 PHE A O 1
ATOM 519 N N . PRO A 1 69 ? 3.986 -2.546 15.496 1.00 95.44 69 PRO A N 1
ATOM 520 C CA . PRO A 1 69 ? 3.215 -3.787 15.432 1.00 95.44 69 PRO A CA 1
ATOM 521 C C . PRO A 1 69 ? 1.943 -3.662 14.593 1.00 95.44 69 PRO A C 1
ATOM 523 O O . PRO A 1 69 ? 1.499 -4.677 14.057 1.00 95.44 69 PRO A O 1
ATOM 526 N N . THR A 1 70 ? 1.410 -2.447 14.450 1.00 96.94 70 THR A N 1
ATOM 527 C CA . THR A 1 70 ? 0.252 -2.134 13.612 1.00 96.94 70 THR A CA 1
ATOM 528 C C . THR A 1 70 ? 0.695 -1.318 12.404 1.00 96.94 70 THR A C 1
ATOM 530 O O . THR A 1 70 ? 1.418 -0.325 12.533 1.00 96.94 70 THR A O 1
ATOM 533 N N . VAL A 1 71 ? 0.273 -1.742 11.214 1.00 97.12 71 VAL A N 1
ATOM 534 C CA . VAL A 1 71 ? 0.494 -1.000 9.968 1.00 97.12 71 VAL A CA 1
ATOM 535 C C . VAL A 1 71 ? -0.837 -0.776 9.276 1.00 97.12 71 VAL A C 1
ATOM 537 O O . VAL A 1 71 ? -1.576 -1.724 9.032 1.00 97.12 71 VAL A O 1
ATOM 540 N N . VAL A 1 72 ? -1.118 0.469 8.912 1.00 98.00 72 VAL A N 1
ATOM 541 C CA . VAL A 1 72 ? -2.257 0.808 8.058 1.00 98.00 72 VAL A CA 1
ATOM 542 C C . VAL A 1 72 ? -1.751 1.175 6.671 1.00 98.00 72 VAL A C 1
ATOM 544 O O . VAL A 1 72 ? -0.753 1.880 6.523 1.00 98.00 72 VAL A O 1
ATOM 547 N N . MET A 1 73 ? -2.401 0.656 5.638 1.00 98.00 73 MET A N 1
ATOM 548 C CA . MET A 1 73 ? -2.044 0.892 4.247 1.00 98.00 73 MET A CA 1
ATOM 549 C C . MET A 1 73 ? -3.214 1.561 3.539 1.00 98.00 73 MET A C 1
ATOM 551 O O . MET A 1 73 ? -4.290 0.977 3.439 1.00 98.00 73 MET A O 1
ATOM 555 N N . PHE A 1 74 ? -2.998 2.764 3.021 1.00 98.25 74 PHE A N 1
ATOM 556 C CA . PHE A 1 74 ? -3.973 3.482 2.207 1.00 98.25 74 PHE A CA 1
ATOM 557 C C . PHE A 1 74 ? -3.641 3.249 0.746 1.00 98.25 74 PHE A C 1
ATOM 559 O O . PHE A 1 74 ? -2.615 3.710 0.247 1.00 98.25 74 PHE A O 1
ATOM 566 N N . VAL A 1 75 ? -4.487 2.476 0.080 1.00 97.62 75 VAL A N 1
ATOM 567 C CA . VAL A 1 75 ? -4.208 1.946 -1.249 1.00 97.62 75 VAL A CA 1
ATOM 568 C C . VAL A 1 75 ? -5.271 2.426 -2.220 1.00 97.62 75 VAL A C 1
ATOM 570 O O . VAL A 1 75 ? -6.462 2.281 -1.955 1.00 97.62 75 VAL A O 1
ATOM 573 N N . SER A 1 76 ? -4.857 2.971 -3.362 1.00 95.12 76 SER A N 1
ATOM 574 C CA . SER A 1 76 ? -5.771 3.362 -4.439 1.00 95.12 76 SER A CA 1
ATOM 575 C C . SER A 1 76 ? -5.255 2.907 -5.796 1.00 95.12 76 SER A C 1
ATOM 577 O O . SER A 1 76 ? -4.050 2.845 -6.054 1.00 95.12 76 SER A O 1
ATOM 579 N N . GLY A 1 77 ? -6.199 2.592 -6.678 1.00 90.25 77 GLY A N 1
ATOM 580 C CA . GLY A 1 77 ? -5.922 2.291 -8.073 1.00 90.25 77 GLY A CA 1
ATOM 581 C C . GLY A 1 77 ? -5.082 1.023 -8.314 1.00 90.25 77 GLY A C 1
ATOM 582 O O . GLY A 1 77 ? -4.782 0.260 -7.393 1.00 90.25 77 GLY A O 1
ATOM 583 N N . PRO A 1 78 ? -4.724 0.763 -9.585 1.00 88.88 78 PRO A N 1
ATOM 584 C CA . PRO A 1 78 ? -3.974 -0.429 -9.989 1.00 88.88 78 PRO A CA 1
ATOM 585 C C . PRO A 1 78 ? -2.525 -0.448 -9.478 1.00 88.88 78 PRO A C 1
ATOM 587 O O . PRO A 1 78 ? -2.045 -1.479 -9.012 1.00 88.88 78 PRO A O 1
ATOM 590 N N . ALA A 1 79 ? -1.829 0.693 -9.539 1.00 88.62 79 ALA A N 1
ATOM 591 C CA . ALA A 1 79 ? -0.432 0.800 -9.117 1.00 88.62 79 ALA A CA 1
ATOM 592 C C . ALA A 1 79 ? -0.277 0.641 -7.596 1.00 88.62 79 ALA A C 1
ATOM 594 O O . ALA A 1 79 ? 0.635 -0.048 -7.127 1.00 88.62 79 ALA A O 1
ATOM 595 N N . GLY A 1 80 ? -1.205 1.224 -6.829 1.00 92.69 80 GLY A N 1
ATOM 596 C CA . GLY A 1 80 ? -1.232 1.110 -5.378 1.00 92.69 80 GLY A CA 1
ATOM 597 C C . GLY A 1 80 ? -1.397 -0.333 -4.924 1.00 92.69 80 GLY A C 1
ATOM 598 O O . GLY A 1 80 ? -0.587 -0.832 -4.142 1.00 92.69 80 GLY A O 1
ATOM 599 N N . ILE A 1 81 ? -2.409 -1.038 -5.446 1.00 94.56 81 ILE A N 1
ATOM 600 C CA . ILE A 1 81 ? -2.680 -2.423 -5.034 1.00 94.56 81 ILE A CA 1
ATOM 601 C C . ILE A 1 81 ? -1.591 -3.395 -5.495 1.00 94.56 81 ILE A C 1
ATOM 603 O O . ILE A 1 81 ? -1.251 -4.319 -4.758 1.00 94.56 81 ILE A O 1
ATOM 607 N N . ALA A 1 82 ? -0.982 -3.164 -6.663 1.00 92.44 82 ALA A N 1
ATOM 608 C CA . ALA A 1 82 ? 0.186 -3.924 -7.104 1.00 92.44 82 ALA A CA 1
ATOM 609 C C . ALA A 1 82 ? 1.367 -3.757 -6.133 1.00 92.44 82 ALA A C 1
ATOM 611 O O . ALA A 1 82 ? 1.985 -4.742 -5.729 1.00 92.44 82 ALA A O 1
ATOM 612 N N . SER A 1 83 ? 1.633 -2.521 -5.699 1.00 91.75 83 SER A N 1
ATOM 613 C CA . SER A 1 83 ? 2.685 -2.222 -4.721 1.00 91.75 83 SER A CA 1
ATOM 614 C C . SER A 1 83 ? 2.380 -2.833 -3.352 1.00 91.75 83 SER A C 1
ATOM 616 O O . SER A 1 83 ? 3.262 -3.417 -2.724 1.00 91.75 83 SER A O 1
ATOM 618 N N . ALA A 1 84 ? 1.123 -2.763 -2.903 1.00 94.44 84 ALA A N 1
ATOM 619 C CA . ALA A 1 84 ? 0.693 -3.360 -1.644 1.00 94.44 84 ALA A CA 1
ATOM 620 C C . ALA A 1 84 ? 0.886 -4.879 -1.656 1.00 94.44 84 ALA A C 1
ATOM 622 O O . ALA A 1 84 ? 1.489 -5.435 -0.738 1.00 94.44 84 ALA A O 1
ATOM 623 N N . ARG A 1 85 ? 0.461 -5.537 -2.741 1.00 93.81 85 ARG A N 1
ATOM 624 C CA . ARG A 1 85 ? 0.694 -6.965 -2.950 1.00 93.81 85 ARG A CA 1
ATOM 625 C C . ARG A 1 85 ? 2.179 -7.298 -2.898 1.00 93.81 85 ARG A C 1
ATOM 627 O O . ARG A 1 85 ? 2.554 -8.221 -2.183 1.00 93.81 85 ARG A O 1
ATOM 634 N N . ALA A 1 86 ? 3.018 -6.548 -3.614 1.00 91.12 86 ALA A N 1
ATOM 635 C CA . ALA A 1 86 ? 4.457 -6.776 -3.608 1.00 91.12 86 ALA A CA 1
ATOM 636 C C . ALA A 1 86 ? 5.026 -6.705 -2.181 1.00 91.12 86 ALA A C 1
ATOM 638 O O . ALA A 1 86 ? 5.800 -7.574 -1.798 1.00 91.12 86 ALA A O 1
ATOM 639 N N . LEU A 1 87 ? 4.603 -5.739 -1.360 1.00 92.00 87 LEU A N 1
ATOM 640 C CA . LEU A 1 87 ? 5.055 -5.608 0.031 1.00 92.00 87 LEU A CA 1
ATOM 641 C C . LEU A 1 87 ? 4.572 -6.738 0.955 1.00 92.00 87 LEU A C 1
ATOM 643 O O . LEU A 1 87 ? 5.322 -7.165 1.838 1.00 92.00 87 LEU A O 1
ATOM 647 N N . ILE A 1 88 ? 3.335 -7.205 0.765 1.00 93.38 88 ILE A N 1
ATOM 648 C CA . ILE A 1 88 ? 2.711 -8.261 1.577 1.00 93.38 88 ILE A CA 1
ATOM 649 C C . ILE A 1 88 ? 3.281 -9.638 1.214 1.00 93.38 88 ILE A C 1
ATOM 651 O O . ILE A 1 88 ? 3.625 -10.414 2.104 1.00 93.38 88 ILE A O 1
ATOM 655 N N . GLU A 1 89 ? 3.405 -9.934 -0.082 1.00 92.19 89 GLU A N 1
ATOM 656 C CA . GLU A 1 89 ? 3.850 -11.235 -0.598 1.00 92.19 89 GLU A CA 1
ATOM 657 C C . GLU A 1 89 ? 5.382 -11.356 -0.693 1.00 92.19 89 GLU A C 1
ATOM 659 O O . GLU A 1 89 ? 5.894 -12.429 -1.014 1.00 92.19 89 GLU A O 1
ATOM 664 N N . SER A 1 90 ? 6.133 -10.285 -0.403 1.00 88.94 90 SER A N 1
ATOM 665 C CA . SER A 1 90 ? 7.598 -10.304 -0.462 1.00 88.94 90 SER A CA 1
ATOM 666 C C . SER A 1 90 ? 8.198 -11.365 0.476 1.00 88.94 90 SER A C 1
ATOM 668 O O . SER A 1 90 ? 7.878 -11.397 1.674 1.00 88.94 90 SER A O 1
ATOM 670 N N . PRO A 1 91 ? 9.119 -12.209 -0.021 1.00 84.38 91 PRO A N 1
ATOM 671 C CA . PRO A 1 91 ? 9.718 -13.271 0.773 1.00 84.38 91 PRO A CA 1
ATOM 672 C C . PRO A 1 91 ? 10.610 -12.703 1.896 1.00 84.38 91 PRO A C 1
ATOM 674 O O . PRO A 1 91 ? 11.098 -11.573 1.806 1.00 84.38 91 PRO A O 1
ATOM 677 N N . PRO A 1 92 ? 10.829 -13.462 2.986 1.00 76.06 92 PRO A N 1
ATOM 678 C CA . PRO A 1 92 ? 11.508 -12.981 4.197 1.00 76.06 92 PRO A CA 1
ATOM 679 C C . PRO A 1 92 ? 13.001 -12.670 4.024 1.00 76.06 92 PRO A C 1
ATOM 681 O O . PRO A 1 92 ? 13.602 -12.057 4.901 1.00 76.06 92 PRO A O 1
ATOM 684 N N . ASP A 1 93 ? 13.612 -13.093 2.920 1.00 77.94 93 ASP A N 1
ATOM 685 C CA . ASP A 1 93 ? 14.977 -12.738 2.525 1.00 77.94 93 ASP A CA 1
ATOM 686 C C . ASP A 1 93 ? 15.075 -11.350 1.862 1.00 77.94 93 ASP A C 1
ATOM 688 O O . ASP A 1 93 ? 16.177 -10.847 1.629 1.00 77.94 93 ASP A O 1
ATOM 692 N N . THR A 1 94 ? 13.936 -10.702 1.610 1.00 75.88 94 THR A N 1
ATOM 693 C CA . THR A 1 94 ? 13.838 -9.343 1.070 1.00 75.88 94 THR A CA 1
ATOM 694 C C . THR A 1 94 ? 13.269 -8.366 2.101 1.00 75.88 94 THR A C 1
ATOM 696 O O . THR A 1 94 ? 12.839 -8.742 3.192 1.00 75.88 94 THR A O 1
ATOM 699 N N . ALA A 1 95 ? 13.310 -7.068 1.790 1.00 70.94 95 ALA A N 1
ATOM 700 C CA . ALA A 1 95 ? 12.690 -6.062 2.640 1.00 70.94 95 ALA A CA 1
ATOM 701 C C . ALA A 1 95 ? 11.160 -6.178 2.549 1.00 70.94 95 ALA A C 1
ATOM 703 O O . ALA A 1 95 ? 10.557 -5.626 1.636 1.00 70.94 95 ALA A O 1
ATOM 704 N N . ASN A 1 96 ? 10.550 -6.897 3.492 1.00 82.56 96 ASN A N 1
ATOM 705 C CA . ASN A 1 96 ? 9.106 -7.101 3.557 1.00 82.56 96 ASN A CA 1
ATOM 706 C C . ASN A 1 96 ? 8.497 -6.497 4.833 1.00 82.56 96 ASN A C 1
ATOM 708 O O . ASN A 1 96 ? 9.200 -5.995 5.716 1.00 82.56 96 ASN A O 1
ATOM 712 N N . LEU A 1 97 ? 7.168 -6.548 4.938 1.00 89.19 97 LEU A N 1
ATOM 713 C CA . LEU A 1 97 ? 6.462 -6.106 6.142 1.00 89.19 97 LEU A CA 1
ATOM 714 C C . LEU A 1 97 ? 6.484 -7.142 7.274 1.00 89.19 97 LEU A C 1
ATOM 716 O O . LEU A 1 97 ? 6.053 -6.810 8.372 1.00 89.19 97 LEU A O 1
ATOM 720 N N . ALA A 1 98 ? 6.994 -8.352 7.044 1.00 90.44 98 ALA A N 1
ATOM 721 C CA . ALA A 1 98 ? 6.926 -9.492 7.957 1.00 90.44 98 ALA A CA 1
ATOM 722 C C . ALA A 1 98 ? 5.522 -9.697 8.578 1.00 90.44 98 ALA A C 1
ATOM 724 O O . ALA A 1 98 ? 5.394 -9.629 9.804 1.00 90.44 98 ALA A O 1
ATOM 725 N N . PRO A 1 99 ? 4.469 -9.956 7.768 1.00 92.12 99 PRO A N 1
ATOM 726 C CA . PRO A 1 99 ? 3.082 -10.009 8.248 1.00 92.12 99 PRO A CA 1
ATOM 727 C C . PRO A 1 99 ? 2.853 -10.919 9.459 1.00 92.12 99 PRO A C 1
ATOM 729 O O . PRO A 1 99 ? 2.164 -10.533 10.396 1.00 92.12 99 PRO A O 1
ATOM 732 N N . GLY A 1 100 ? 3.499 -12.087 9.497 1.00 90.56 100 GLY A N 1
ATOM 733 C CA . GLY A 1 100 ? 3.380 -13.035 10.610 1.00 90.56 100 GLY A CA 1
ATOM 734 C C . GLY A 1 100 ? 4.013 -12.589 11.939 1.00 90.56 100 GLY A C 1
ATOM 735 O O . GLY A 1 100 ? 3.831 -13.266 12.947 1.00 90.56 100 GLY A O 1
ATOM 736 N N . LEU A 1 101 ? 4.769 -11.485 11.967 1.00 91.75 101 LEU A N 1
ATOM 737 C CA . LEU A 1 101 ? 5.351 -10.910 13.190 1.00 91.75 101 LEU A CA 1
ATOM 738 C C . LEU A 1 101 ? 4.617 -9.653 13.671 1.00 91.75 101 LEU A C 1
ATOM 740 O O . LEU A 1 101 ? 4.972 -9.113 14.721 1.00 91.75 101 LEU A O 1
ATOM 744 N N . ARG A 1 102 ? 3.634 -9.168 12.908 1.00 93.06 102 ARG A N 1
ATOM 745 C CA . ARG A 1 102 ? 2.847 -7.983 13.253 1.00 93.06 102 ARG A CA 1
ATOM 746 C C . ARG A 1 102 ? 1.565 -8.358 13.974 1.00 93.06 102 ARG A C 1
ATOM 748 O O . ARG A 1 102 ? 1.066 -9.473 13.847 1.00 93.06 102 ARG A O 1
ATOM 755 N N . GLN A 1 103 ? 1.055 -7.412 14.753 1.00 93.75 103 GLN A N 1
ATOM 756 C CA . GLN A 1 103 ? -0.237 -7.562 15.411 1.00 93.75 103 GLN A CA 1
ATOM 757 C C . GLN A 1 103 ? -1.371 -7.347 14.423 1.00 93.75 103 GLN A C 1
ATOM 759 O O . GLN A 1 103 ? -2.319 -8.122 14.458 1.00 93.75 103 GLN A O 1
ATOM 764 N N . ASP A 1 104 ? -1.257 -6.350 13.546 1.00 94.62 104 ASP A N 1
ATOM 765 C CA . ASP A 1 104 ? -2.274 -6.070 12.538 1.00 94.62 104 ASP A CA 1
ATOM 766 C C . ASP A 1 104 ? -1.666 -5.351 11.323 1.00 94.62 104 ASP A C 1
ATOM 768 O O . ASP A 1 104 ? -0.746 -4.533 11.448 1.00 94.62 104 ASP A O 1
ATOM 772 N N . ILE A 1 105 ? -2.169 -5.675 10.137 1.00 96.62 105 ILE A N 1
ATOM 773 C CA . ILE A 1 105 ? -1.898 -4.974 8.884 1.00 96.62 105 ILE A CA 1
ATOM 774 C C . ILE A 1 105 ? -3.239 -4.745 8.200 1.00 96.62 105 ILE A C 1
ATOM 776 O O . ILE A 1 105 ? -3.816 -5.671 7.632 1.00 96.62 105 ILE A O 1
ATOM 780 N N . VAL A 1 106 ? -3.719 -3.507 8.203 1.00 97.62 106 VAL A N 1
ATOM 781 C CA . VAL A 1 106 ? -5.013 -3.167 7.604 1.00 97.62 106 VAL A CA 1
ATOM 782 C C . VAL A 1 106 ? -4.795 -2.409 6.310 1.00 97.62 106 VAL A C 1
ATOM 784 O O . VAL A 1 106 ? -4.159 -1.360 6.289 1.00 97.62 106 VAL A O 1
ATOM 787 N N . VAL A 1 107 ? -5.323 -2.943 5.217 1.00 98.06 107 VAL A N 1
ATOM 788 C CA . VAL A 1 107 ? -5.265 -2.345 3.887 1.00 98.06 107 VAL A CA 1
ATOM 789 C C . VAL A 1 107 ? -6.618 -1.728 3.570 1.00 98.06 107 VAL A C 1
ATOM 791 O O . VAL A 1 107 ? -7.555 -2.440 3.222 1.00 98.06 107 VAL A O 1
ATOM 794 N N . TYR A 1 108 ? -6.717 -0.406 3.642 1.00 98.25 108 TYR A N 1
ATOM 795 C CA . TYR A 1 108 ? -7.870 0.337 3.148 1.00 98.25 108 TYR A CA 1
ATOM 796 C C . TYR A 1 108 ? -7.711 0.530 1.642 1.00 98.25 108 TYR A C 1
ATOM 798 O O . TYR A 1 108 ? -6.913 1.355 1.192 1.00 98.25 108 TYR A O 1
ATOM 806 N N . TYR A 1 109 ? -8.438 -0.261 0.855 1.00 97.81 109 TYR A N 1
ATOM 807 C CA . TYR A 1 109 ? -8.349 -0.251 -0.600 1.00 97.81 109 TYR A CA 1
ATOM 808 C C . TYR A 1 109 ? -9.509 0.536 -1.213 1.00 97.81 109 TYR A C 1
ATOM 810 O O . TYR A 1 109 ? -10.637 0.048 -1.309 1.00 97.81 109 TYR A O 1
ATOM 818 N N . SER A 1 110 ? -9.218 1.765 -1.639 1.00 96.94 110 SER A N 1
ATOM 819 C CA . SER A 1 110 ? -10.174 2.641 -2.307 1.00 96.94 110 SER A CA 1
ATOM 820 C C . SER A 1 110 ? -10.291 2.296 -3.789 1.00 96.94 110 SER A C 1
ATOM 822 O O . SER A 1 110 ? -9.304 2.277 -4.532 1.00 96.94 110 SER A O 1
ATOM 824 N N . VAL A 1 111 ? -11.519 2.028 -4.225 1.00 94.94 111 VAL A N 1
ATOM 825 C CA . VAL A 1 111 ? -11.860 1.715 -5.613 1.00 94.94 111 VAL A CA 1
ATOM 826 C C . VAL A 1 111 ? -13.095 2.498 -6.055 1.00 94.94 111 VAL A C 1
ATOM 828 O O . VAL A 1 111 ? -13.994 2.748 -5.256 1.00 94.94 111 VAL A O 1
ATOM 831 N N . PRO A 1 112 ? -13.221 2.846 -7.347 1.00 92.62 112 PRO A N 1
ATOM 832 C CA . PRO A 1 112 ? -14.398 3.569 -7.830 1.00 92.62 112 PRO A CA 1
ATOM 833 C C . PRO A 1 112 ? -15.686 2.732 -7.762 1.00 92.62 112 PRO A C 1
ATOM 835 O O . PRO A 1 112 ? -16.783 3.285 -7.742 1.00 92.62 112 PRO A O 1
ATOM 838 N N . ASN A 1 113 ? -15.575 1.401 -7.799 1.00 93.19 113 ASN A N 1
ATOM 839 C CA . ASN A 1 113 ? -16.684 0.457 -7.677 1.00 93.19 113 ASN A CA 1
ATOM 840 C C . ASN A 1 113 ? -16.164 -0.970 -7.424 1.00 93.19 113 ASN A C 1
ATOM 842 O O . ASN A 1 113 ? -14.996 -1.270 -7.661 1.00 93.19 113 ASN A O 1
ATOM 846 N N . GLU A 1 114 ? -17.063 -1.870 -7.021 1.00 91.69 114 GLU A N 1
ATOM 847 C CA . GLU A 1 114 ? -16.767 -3.283 -6.729 1.00 91.69 114 GLU A CA 1
ATOM 848 C C . GLU A 1 114 ? -16.118 -4.054 -7.890 1.00 91.69 114 GLU A C 1
ATOM 850 O O . GLU A 1 114 ? -15.322 -4.965 -7.654 1.00 91.69 114 GLU A O 1
ATOM 855 N N . ALA A 1 115 ? -16.438 -3.704 -9.140 1.00 91.00 115 ALA A N 1
ATOM 856 C CA . ALA A 1 115 ? -15.887 -4.377 -10.317 1.00 91.00 115 ALA A CA 1
ATOM 857 C C . ALA A 1 115 ? -14.429 -3.977 -10.602 1.00 91.00 115 ALA A C 1
ATOM 859 O O . ALA A 1 115 ? -13.742 -4.681 -11.335 1.00 91.00 115 ALA A O 1
ATOM 860 N N . ALA A 1 116 ? -13.952 -2.873 -10.020 1.00 90.81 116 ALA A N 1
ATOM 861 C CA . ALA A 1 116 ? -12.569 -2.420 -10.139 1.00 90.81 116 ALA A CA 1
ATOM 862 C C . ALA A 1 116 ? -11.625 -3.064 -9.105 1.00 90.81 116 ALA A C 1
ATOM 864 O O . ALA A 1 116 ? -10.421 -2.813 -9.140 1.00 90.81 116 ALA A O 1
ATOM 865 N N . VAL A 1 117 ? -12.149 -3.883 -8.186 1.00 94.44 117 VAL A N 1
ATOM 866 C CA . VAL A 1 117 ? -11.341 -4.560 -7.165 1.00 94.44 117 VAL A CA 1
ATOM 867 C C . VAL A 1 117 ? -10.434 -5.595 -7.819 1.00 94.44 117 VAL A C 1
ATOM 869 O O . VAL A 1 117 ? -10.903 -6.601 -8.352 1.00 94.44 117 VAL A O 1
ATOM 872 N N . CYS A 1 118 ? -9.128 -5.366 -7.725 1.00 93.62 118 CYS A N 1
ATOM 873 C CA . CYS A 1 118 ? -8.106 -6.311 -8.161 1.00 93.62 118 CYS A CA 1
ATOM 874 C C . CYS A 1 118 ? -7.725 -7.275 -7.026 1.00 93.62 118 CYS A C 1
ATOM 876 O O . CYS A 1 118 ? -7.798 -6.915 -5.852 1.00 93.62 118 CYS A O 1
ATOM 878 N N . PHE A 1 119 ? -7.287 -8.485 -7.388 1.00 94.38 119 PHE A N 1
ATOM 879 C CA . PHE A 1 119 ? -6.755 -9.505 -6.471 1.00 94.38 119 PHE A CA 1
ATOM 880 C C . PHE A 1 119 ? -7.692 -9.946 -5.340 1.00 94.38 119 PHE A C 1
ATOM 882 O O . PHE A 1 119 ? -7.227 -10.405 -4.297 1.00 94.38 119 PHE A O 1
ATOM 889 N N . ARG A 1 120 ? -9.012 -9.843 -5.522 1.00 95.06 120 ARG A N 1
ATOM 890 C CA . ARG A 1 120 ? -9.986 -10.245 -4.492 1.00 95.06 120 ARG A CA 1
ATOM 891 C C . ARG A 1 120 ? -9.773 -11.693 -4.038 1.00 95.06 120 ARG A C 1
ATOM 893 O O . ARG A 1 120 ? -9.929 -12.010 -2.865 1.00 95.06 120 ARG A O 1
ATOM 900 N N . GLU A 1 121 ? -9.381 -12.563 -4.961 1.00 94.31 121 GLU A N 1
ATOM 901 C CA . GLU A 1 121 ? -9.055 -13.966 -4.716 1.00 94.31 121 GLU A CA 1
ATOM 902 C C . GLU A 1 121 ? -7.828 -14.177 -3.812 1.00 94.31 121 GLU A C 1
ATOM 904 O O . GLU A 1 121 ? -7.671 -15.257 -3.247 1.00 94.31 121 GLU A O 1
ATOM 909 N N . ARG A 1 122 ? -6.969 -13.163 -3.654 1.00 94.44 122 ARG A N 1
ATOM 910 C CA . ARG A 1 122 ? -5.765 -13.210 -2.812 1.00 94.44 122 ARG A CA 1
ATOM 911 C C . ARG A 1 122 ? -6.009 -12.764 -1.377 1.00 94.44 122 ARG A C 1
ATOM 913 O O . ARG A 1 122 ? -5.200 -13.094 -0.518 1.00 94.44 122 ARG A O 1
ATOM 920 N N . PHE A 1 123 ? -7.099 -12.051 -1.095 1.00 95.44 123 PHE A N 1
ATOM 921 C CA . PHE A 1 123 ? -7.304 -11.435 0.220 1.00 95.44 123 PHE A CA 1
ATOM 922 C C . PHE A 1 123 ? -7.339 -12.464 1.356 1.00 95.44 123 PHE A C 1
ATOM 924 O O . PHE A 1 123 ? -6.748 -12.224 2.406 1.00 95.44 123 PHE A O 1
ATOM 931 N N . GLU A 1 124 ? -7.947 -13.636 1.137 1.00 94.44 124 GLU A N 1
ATOM 932 C CA . GLU A 1 124 ? -7.932 -14.695 2.156 1.00 94.44 124 GLU A CA 1
ATOM 933 C C . GLU A 1 124 ? -6.523 -15.273 2.342 1.00 94.44 124 GLU A C 1
ATOM 935 O O . GLU A 1 124 ? -6.094 -15.482 3.470 1.00 94.44 124 GLU A O 1
ATOM 940 N N . ALA A 1 125 ? -5.753 -15.440 1.261 1.00 93.62 125 ALA A N 1
ATOM 941 C CA . ALA A 1 125 ? -4.366 -15.888 1.367 1.00 93.62 125 ALA A CA 1
ATOM 942 C C . ALA A 1 125 ? -3.501 -14.877 2.141 1.00 93.62 125 ALA A C 1
ATOM 944 O O . ALA A 1 125 ? -2.675 -15.274 2.955 1.00 93.62 125 ALA A O 1
ATOM 945 N N . TRP A 1 126 ? -3.705 -13.569 1.951 1.00 94.75 126 TRP A N 1
ATOM 946 C CA . TRP A 1 126 ? -2.990 -12.544 2.723 1.00 94.75 126 TRP A CA 1
ATOM 947 C C . TRP A 1 126 ? -3.323 -12.603 4.211 1.00 94.75 126 TRP A C 1
ATOM 949 O O . TRP A 1 126 ? -2.424 -12.503 5.043 1.00 94.75 126 TRP A O 1
ATOM 959 N N . LYS A 1 127 ? -4.590 -12.845 4.541 1.00 92.44 127 LYS A N 1
ATOM 960 C CA . LYS A 1 127 ? -5.050 -13.074 5.912 1.00 92.44 127 LYS A CA 1
ATOM 961 C C . LYS A 1 127 ? -4.504 -14.370 6.527 1.00 92.44 127 LYS A C 1
ATOM 963 O O . LYS A 1 127 ? -4.420 -14.489 7.743 1.00 92.44 127 LYS A O 1
ATOM 968 N N . GLU A 1 128 ? -4.116 -15.351 5.718 1.00 90.00 128 GLU A N 1
ATOM 969 C CA . GLU A 1 128 ? -3.427 -16.556 6.198 1.00 90.00 128 GLU A CA 1
ATOM 970 C C . GLU A 1 128 ? -1.915 -16.338 6.406 1.00 90.00 128 GLU A C 1
ATOM 972 O O . GLU A 1 128 ? -1.313 -17.007 7.247 1.00 90.00 128 GLU A O 1
ATOM 977 N N . LEU A 1 129 ? -1.289 -15.391 5.689 1.00 86.19 129 LEU A N 1
ATOM 978 C CA . LEU A 1 129 ? 0.136 -15.045 5.854 1.00 86.19 129 LEU A CA 1
ATOM 979 C C . LEU A 1 129 ? 0.442 -14.363 7.200 1.00 86.19 129 LEU A C 1
ATOM 981 O O . LEU A 1 129 ? 1.594 -14.335 7.643 1.00 86.19 129 LEU A O 1
ATOM 985 N N . GLY A 1 130 ? -0.573 -13.792 7.839 1.00 80.50 130 GLY A N 1
ATOM 986 C CA . GLY A 1 130 ? -0.486 -13.081 9.106 1.00 80.50 130 GLY A CA 1
ATOM 987 C C . GLY A 1 130 ? -1.781 -12.325 9.374 1.00 80.50 130 GLY A C 1
ATOM 988 O O . GLY A 1 130 ? -2.771 -12.527 8.684 1.00 80.50 130 GLY A O 1
ATOM 989 N N . ASN A 1 131 ? -1.777 -11.407 10.335 1.00 87.19 131 ASN A N 1
ATOM 990 C CA . ASN A 1 131 ? -2.949 -10.581 10.637 1.00 87.19 131 ASN A CA 1
ATOM 991 C C . ASN A 1 131 ? -3.135 -9.470 9.583 1.00 87.19 131 ASN A C 1
ATOM 993 O O . ASN A 1 131 ? -3.120 -8.295 9.918 1.00 87.19 131 ASN A O 1
ATOM 997 N N . VAL A 1 132 ? -3.235 -9.833 8.299 1.00 95.75 132 VAL A N 1
ATOM 998 C CA . VAL A 1 132 ? -3.521 -8.904 7.201 1.00 95.75 132 VAL A CA 1
ATOM 999 C C . VAL A 1 132 ? -5.017 -8.901 6.927 1.00 95.75 132 VAL A C 1
ATOM 1001 O O . VAL A 1 132 ? -5.625 -9.952 6.724 1.00 95.75 132 VAL A O 1
ATOM 1004 N N . ARG A 1 133 ? -5.611 -7.715 6.857 1.00 95.31 133 ARG A N 1
ATOM 1005 C CA . ARG A 1 133 ? -7.013 -7.512 6.498 1.00 95.31 133 ARG A CA 1
ATOM 1006 C C . ARG A 1 133 ? -7.109 -6.480 5.390 1.00 95.31 133 ARG A C 1
ATOM 1008 O O . ARG A 1 133 ? -6.382 -5.495 5.397 1.00 95.31 133 ARG A O 1
ATOM 1015 N N . VAL A 1 134 ? -8.003 -6.711 4.436 1.00 96.81 134 VAL A N 1
ATOM 1016 C CA . VAL A 1 134 ? -8.260 -5.775 3.339 1.00 96.81 134 VAL A CA 1
ATOM 1017 C C . VAL A 1 134 ? -9.687 -5.268 3.455 1.00 96.81 134 VAL A C 1
ATOM 1019 O O . VAL A 1 134 ? -10.630 -6.042 3.311 1.00 96.81 134 VAL A O 1
ATOM 1022 N N . GLU A 1 135 ? -9.829 -3.970 3.690 1.00 96.75 135 GLU A N 1
ATOM 1023 C CA . GLU A 1 135 ? -11.099 -3.255 3.729 1.00 96.75 135 GLU A CA 1
ATOM 1024 C C . GLU A 1 135 ? -11.280 -2.490 2.422 1.00 96.75 135 GLU A C 1
ATOM 1026 O O . GLU A 1 135 ? -10.636 -1.470 2.166 1.00 96.75 135 GLU A O 1
ATOM 1031 N N . VAL A 1 136 ? -12.149 -3.009 1.557 1.00 97.00 136 VAL A N 1
ATOM 1032 C CA . VAL A 1 136 ? -12.477 -2.357 0.288 1.00 97.00 136 VAL A CA 1
ATOM 1033 C C . VAL A 1 136 ? -13.493 -1.249 0.541 1.00 97.00 136 VAL A C 1
ATOM 1035 O O . VAL A 1 136 ? -14.532 -1.474 1.159 1.00 97.00 136 VAL A O 1
ATOM 1038 N N . THR A 1 137 ? -13.230 -0.059 0.009 1.00 95.88 137 THR A N 1
ATOM 1039 C CA . THR A 1 137 ? -14.122 1.099 0.126 1.00 95.88 137 THR A CA 1
ATOM 1040 C C . THR A 1 137 ? -14.342 1.771 -1.222 1.00 95.88 137 THR A C 1
ATOM 1042 O O . THR A 1 137 ? -13.450 1.835 -2.063 1.00 95.88 137 THR A O 1
ATOM 1045 N N . THR A 1 138 ? -15.543 2.312 -1.417 1.00 94.94 138 THR A N 1
ATOM 1046 C CA . THR A 1 138 ? -15.872 3.202 -2.543 1.00 94.94 138 THR A CA 1
ATOM 1047 C C . THR A 1 138 ? -16.163 4.631 -2.096 1.00 94.94 138 THR A C 1
ATOM 1049 O O . THR A 1 138 ? -16.583 5.451 -2.908 1.00 94.94 138 THR A O 1
ATOM 1052 N N . ARG A 1 139 ? -16.047 4.915 -0.793 1.00 91.56 139 ARG A N 1
ATOM 1053 C CA . ARG A 1 139 ? -16.433 6.203 -0.191 1.00 91.56 139 ARG A CA 1
ATOM 1054 C C . ARG A 1 139 ? -15.237 7.065 0.209 1.00 91.56 139 ARG A C 1
ATOM 1056 O O . ARG A 1 139 ? -15.422 8.211 0.590 1.00 91.56 139 ARG A O 1
ATOM 1063 N N . GLY A 1 140 ? -14.026 6.525 0.073 1.00 92.75 140 GLY A N 1
ATOM 1064 C CA . GLY A 1 140 ? -12.783 7.169 0.486 1.00 92.75 140 GLY A CA 1
ATOM 1065 C C . GLY A 1 140 ? -12.201 6.554 1.756 1.00 92.75 140 GLY A C 1
ATOM 1066 O O . GLY A 1 140 ? -12.779 5.638 2.347 1.00 92.75 140 GLY A O 1
ATOM 1067 N N . PHE A 1 141 ? -11.019 7.044 2.132 1.00 97.25 141 PHE A N 1
ATOM 1068 C CA . PHE A 1 141 ? -10.236 6.496 3.238 1.00 97.25 141 PHE A CA 1
ATOM 1069 C C . PHE A 1 141 ? -10.794 6.863 4.614 1.00 97.25 141 PHE A C 1
ATOM 1071 O O . PHE A 1 141 ? -10.850 5.977 5.457 1.00 97.25 141 PHE A O 1
ATOM 1078 N N . GLY A 1 142 ? -11.255 8.103 4.824 1.00 95.62 142 GLY A N 1
ATOM 1079 C CA . GLY A 1 142 ? -11.809 8.543 6.115 1.00 95.62 142 GLY A CA 1
ATOM 1080 C C . GLY A 1 142 ? -12.996 7.693 6.557 1.00 95.62 142 GLY A C 1
ATOM 1081 O O . GLY A 1 142 ? -12.934 7.041 7.591 1.00 95.62 142 GLY A O 1
ATOM 1082 N N . ASP A 1 143 ? -14.011 7.563 5.697 1.00 95.19 143 ASP A N 1
ATOM 1083 C CA . ASP A 1 143 ? -15.181 6.711 5.952 1.00 95.19 143 ASP A CA 1
ATOM 1084 C C . ASP A 1 143 ? -14.812 5.251 6.276 1.00 95.19 143 ASP A C 1
ATOM 1086 O O . ASP A 1 143 ? -15.474 4.602 7.087 1.00 95.19 143 ASP A O 1
ATOM 1090 N N . ALA A 1 144 ? -13.790 4.710 5.605 1.00 96.00 144 ALA A N 1
ATOM 1091 C CA . ALA A 1 144 ? -13.356 3.332 5.809 1.00 96.00 144 ALA A CA 1
ATOM 1092 C C . ALA A 1 144 ? -12.587 3.161 7.122 1.00 96.00 144 ALA A C 1
ATOM 1094 O O . ALA A 1 144 ? -12.790 2.168 7.814 1.00 96.00 144 ALA A O 1
ATOM 1095 N N . PHE A 1 145 ? -11.735 4.129 7.457 1.00 96.75 145 PHE A N 1
ATOM 1096 C CA . PHE A 1 145 ? -10.944 4.139 8.680 1.00 96.75 145 PHE A CA 1
ATOM 1097 C C . PHE A 1 145 ? -11.837 4.347 9.910 1.00 96.75 145 PHE A C 1
ATOM 1099 O O . PHE A 1 145 ? -11.818 3.532 10.826 1.00 96.75 145 PHE A O 1
ATOM 1106 N N . ASP A 1 146 ? -12.703 5.362 9.890 1.00 94.75 146 ASP A N 1
ATOM 1107 C CA . ASP A 1 146 ? -13.630 5.669 10.988 1.00 94.75 146 ASP A CA 1
ATOM 1108 C C . ASP A 1 146 ? -14.690 4.580 11.188 1.00 94.75 146 ASP A C 1
ATOM 1110 O O . ASP A 1 146 ? -15.164 4.338 12.300 1.00 94.75 146 ASP A O 1
ATOM 1114 N N . GLY A 1 147 ? -15.091 3.921 10.098 1.00 92.81 147 GLY A N 1
ATOM 1115 C CA . GLY A 1 147 ? -16.033 2.806 10.131 1.00 92.81 147 GLY A CA 1
ATOM 1116 C C . GLY A 1 147 ? -15.432 1.501 10.659 1.00 92.81 147 GLY A C 1
ATOM 1117 O O . GLY A 1 147 ? -16.180 0.569 10.975 1.00 92.81 147 GLY A O 1
ATOM 1118 N N . ASP A 1 148 ? -14.105 1.409 10.759 1.00 93.88 148 ASP A N 1
ATOM 1119 C CA . ASP A 1 148 ? -13.405 0.202 11.172 1.00 93.88 148 ASP A CA 1
ATOM 1120 C C . ASP A 1 148 ? -13.325 0.075 12.695 1.00 93.88 148 ASP A C 1
ATOM 1122 O O . ASP A 1 148 ? -12.337 0.397 13.349 1.00 93.88 148 ASP A O 1
ATOM 1126 N N . MET A 1 149 ? -14.374 -0.507 13.265 1.00 91.25 149 MET A N 1
ATOM 1127 C CA . MET A 1 149 ? -14.456 -0.780 14.702 1.00 91.25 149 MET A CA 1
ATOM 1128 C C . MET A 1 149 ? -13.503 -1.887 15.185 1.00 91.25 149 MET A C 1
ATOM 1130 O O . MET A 1 149 ? -13.470 -2.176 16.384 1.00 91.25 149 MET A O 1
ATOM 1134 N N . SER A 1 150 ? -12.802 -2.570 14.276 1.00 91.50 150 SER A N 1
ATOM 1135 C CA . SER A 1 150 ? -11.922 -3.692 14.611 1.00 91.50 150 SER A CA 1
ATOM 1136 C C . SER A 1 150 ? -10.452 -3.299 14.714 1.00 91.50 150 SER A C 1
ATOM 1138 O O . SER A 1 150 ? -9.695 -4.001 15.389 1.00 91.50 150 SER A O 1
ATOM 1140 N N . LEU A 1 151 ? -10.061 -2.173 14.110 1.00 93.06 151 LEU A N 1
ATOM 1141 C CA . LEU A 1 151 ? -8.716 -1.633 14.236 1.00 93.06 151 LEU A CA 1
ATOM 1142 C C . LEU A 1 151 ? -8.504 -1.089 15.656 1.00 93.06 151 LEU A C 1
ATOM 1144 O O . LEU A 1 151 ? -9.044 -0.057 16.051 1.00 93.06 151 LEU A O 1
ATOM 1148 N N . LEU A 1 152 ? -7.668 -1.783 16.423 1.00 91.00 152 LEU A N 1
ATOM 1149 C CA . LEU A 1 152 ? -7.118 -1.277 17.674 1.00 91.00 152 LEU A CA 1
ATOM 1150 C C . LEU A 1 152 ? -5.710 -0.768 17.395 1.00 91.00 152 LEU A C 1
ATOM 1152 O O . LEU A 1 152 ? -4.814 -1.554 17.082 1.00 91.00 152 LEU A O 1
ATOM 1156 N N . TYR A 1 153 ? -5.514 0.540 17.510 1.00 94.50 153 TYR A N 1
ATOM 1157 C CA . TYR A 1 153 ? -4.235 1.165 17.211 1.00 94.50 153 TYR A CA 1
ATOM 1158 C C . TYR A 1 153 ? -3.802 2.129 18.317 1.00 94.50 153 TYR A C 1
ATOM 1160 O O . TYR A 1 153 ? -4.616 2.666 19.068 1.00 94.50 153 TYR A O 1
ATOM 1168 N N . ASP A 1 154 ? -2.491 2.309 18.412 1.00 96.69 154 ASP A N 1
ATOM 1169 C CA . ASP A 1 154 ? -1.838 3.327 19.228 1.00 96.69 154 ASP A CA 1
ATOM 1170 C C . ASP A 1 154 ? -1.027 4.217 18.270 1.00 96.69 154 ASP A C 1
ATOM 1172 O O . ASP A 1 154 ? -0.171 3.679 17.554 1.00 96.69 154 ASP A O 1
ATOM 1176 N N . PRO A 1 155 ? -1.298 5.534 18.192 1.00 96.12 155 PRO A N 1
ATOM 1177 C CA . PRO A 1 155 ? -0.668 6.424 17.216 1.00 96.12 155 PRO A CA 1
ATOM 1178 C C . PRO A 1 155 ? 0.868 6.382 17.226 1.00 96.12 155 PRO A C 1
ATOM 1180 O O . PRO A 1 155 ? 1.494 6.449 16.167 1.00 96.12 155 PRO A O 1
ATOM 1183 N N . ASP A 1 156 ? 1.482 6.196 18.400 1.00 95.75 156 ASP A N 1
ATOM 1184 C CA . ASP A 1 156 ? 2.943 6.186 18.568 1.00 95.75 156 ASP A CA 1
ATOM 1185 C C . ASP A 1 156 ? 3.604 4.898 18.047 1.00 95.75 156 ASP A C 1
ATOM 1187 O O . ASP A 1 156 ? 4.785 4.890 17.676 1.00 95.75 156 ASP A O 1
ATOM 1191 N N . SER A 1 157 ? 2.847 3.800 18.020 1.00 96.31 157 SER A N 1
ATOM 1192 C CA . SER A 1 157 ? 3.295 2.472 17.590 1.00 96.31 157 SER A CA 1
ATOM 1193 C C . SER A 1 157 ? 2.593 1.987 16.317 1.00 96.31 157 SER A C 1
ATOM 1195 O O . SER A 1 157 ? 2.727 0.827 15.922 1.00 96.31 157 SER A O 1
ATOM 1197 N N . THR A 1 158 ? 1.912 2.891 15.612 1.00 97.81 158 THR A N 1
ATOM 1198 C CA . THR A 1 158 ? 1.288 2.629 14.313 1.00 97.81 158 THR A CA 1
ATOM 1199 C C . THR A 1 158 ? 2.058 3.341 13.211 1.00 97.81 158 THR A C 1
ATOM 1201 O O . THR A 1 158 ? 2.447 4.500 13.348 1.00 97.81 158 THR A O 1
ATOM 1204 N N . ALA A 1 159 ? 2.295 2.644 12.103 1.00 97.62 159 ALA A N 1
ATOM 1205 C CA . ALA A 1 159 ? 2.849 3.248 10.897 1.00 97.62 159 ALA A CA 1
ATOM 1206 C C . ALA A 1 159 ? 1.820 3.237 9.767 1.00 97.62 159 ALA A C 1
ATOM 1208 O O . ALA A 1 159 ? 1.099 2.255 9.589 1.00 97.62 159 ALA A O 1
ATOM 1209 N N . ALA A 1 160 ? 1.800 4.303 8.975 1.00 97.94 160 ALA A N 1
ATOM 1210 C CA . ALA A 1 160 ? 0.992 4.396 7.770 1.00 97.94 160 ALA A CA 1
ATOM 1211 C C . ALA A 1 160 ? 1.857 4.247 6.515 1.00 97.94 160 ALA A C 1
ATOM 1213 O O . ALA A 1 160 ? 2.948 4.816 6.420 1.00 97.94 160 ALA A O 1
ATOM 1214 N N . ILE A 1 161 ? 1.351 3.504 5.534 1.00 96.94 161 ILE A N 1
ATOM 1215 C CA . ILE A 1 161 ? 1.925 3.402 4.193 1.00 96.94 161 ILE A CA 1
ATOM 1216 C C . ILE A 1 161 ? 0.873 3.879 3.192 1.00 96.94 161 ILE A C 1
ATOM 1218 O O . ILE A 1 161 ? -0.211 3.311 3.111 1.00 96.94 161 ILE A O 1
ATOM 1222 N N . ILE A 1 162 ? 1.186 4.910 2.422 1.00 97.25 162 ILE A N 1
ATOM 1223 C CA . ILE A 1 162 ? 0.316 5.457 1.382 1.00 97.25 162 ILE A CA 1
ATOM 1224 C C . ILE A 1 162 ? 0.836 4.953 0.035 1.00 97.25 162 ILE A C 1
ATOM 1226 O O . ILE A 1 162 ? 2.022 5.088 -0.252 1.00 97.25 162 ILE A O 1
ATOM 1230 N N . LEU A 1 163 ? -0.031 4.300 -0.740 1.00 95.75 163 LEU A N 1
ATOM 1231 C CA . LEU A 1 163 ? 0.264 3.715 -2.049 1.00 95.75 163 LEU A CA 1
ATOM 1232 C C . LEU A 1 163 ? -0.877 4.069 -3.003 1.00 95.75 163 LEU A C 1
ATOM 1234 O O . LEU A 1 163 ? -1.805 3.280 -3.203 1.00 95.75 163 LEU A O 1
ATOM 1238 N N . VAL A 1 164 ? -0.836 5.270 -3.571 1.00 93.81 164 VAL A N 1
ATOM 1239 C CA . VAL A 1 164 ? -1.948 5.790 -4.390 1.00 93.81 164 VAL A CA 1
ATOM 1240 C C . VAL A 1 164 ? -1.576 6.024 -5.851 1.00 93.81 164 VAL A C 1
ATOM 1242 O O . VAL A 1 164 ? -2.436 6.377 -6.653 1.00 93.81 164 VAL A O 1
ATOM 1245 N N . GLY A 1 165 ? -0.324 5.769 -6.233 1.00 87.00 165 GLY A N 1
ATOM 1246 C CA . GLY A 1 165 ? 0.127 5.857 -7.619 1.00 87.00 165 GLY A CA 1
ATOM 1247 C C . GLY A 1 165 ? 0.211 7.297 -8.122 1.00 87.00 165 GLY A C 1
ATOM 1248 O O . GLY A 1 165 ? -0.059 7.539 -9.296 1.00 87.00 165 GLY A O 1
ATOM 1249 N N . GLY A 1 166 ? 0.553 8.240 -7.238 1.00 85.81 166 GLY A N 1
ATOM 1250 C CA . GLY A 1 166 ? 0.644 9.668 -7.564 1.00 85.81 166 GLY A CA 1
ATOM 1251 C C . GLY A 1 166 ? -0.696 10.405 -7.689 1.00 85.81 166 GLY A C 1
ATOM 1252 O O . GLY A 1 166 ? -0.727 11.519 -8.208 1.00 85.81 166 GLY A O 1
ATOM 1253 N N . ASP A 1 167 ? -1.802 9.809 -7.237 1.00 90.56 167 ASP A N 1
ATOM 1254 C CA . ASP A 1 167 ? -3.079 10.511 -7.083 1.00 90.56 167 ASP A CA 1
ATOM 1255 C C . ASP A 1 167 ? -3.011 11.470 -5.880 1.00 90.56 167 ASP A C 1
ATOM 1257 O O . ASP A 1 167 ? -3.117 11.051 -4.726 1.00 90.56 167 ASP A O 1
ATOM 1261 N N . GLU A 1 168 ? -2.809 12.763 -6.157 1.00 92.62 168 GLU A N 1
ATOM 1262 C CA . GLU A 1 168 ? -2.658 13.811 -5.137 1.00 92.62 168 GLU A CA 1
ATOM 1263 C C . GLU A 1 168 ? -3.890 13.949 -4.227 1.00 92.62 168 GLU A C 1
ATOM 1265 O O . GLU A 1 168 ? -3.743 14.254 -3.043 1.00 92.62 168 GLU A O 1
ATOM 1270 N N . GLU A 1 169 ? -5.100 13.717 -4.749 1.00 93.62 169 GLU A N 1
ATOM 1271 C CA . GLU A 1 169 ? -6.339 13.812 -3.967 1.00 93.62 169 GLU A CA 1
ATOM 1272 C C . GLU A 1 169 ? -6.438 12.636 -2.993 1.00 93.62 169 GLU A C 1
ATOM 1274 O O . GLU A 1 169 ? -6.695 12.825 -1.801 1.00 93.62 169 GLU A O 1
ATOM 1279 N N . ALA A 1 170 ? -6.155 11.424 -3.475 1.00 94.69 170 ALA A N 1
ATOM 1280 C CA . ALA A 1 170 ? -6.114 10.237 -2.631 1.00 94.69 170 ALA A CA 1
ATOM 1281 C C . ALA A 1 170 ? -4.979 10.303 -1.592 1.00 94.69 170 ALA A C 1
ATOM 1283 O O . ALA A 1 170 ? -5.183 9.901 -0.444 1.00 94.69 170 ALA A O 1
ATOM 1284 N N . GLU A 1 171 ? -3.802 10.829 -1.955 1.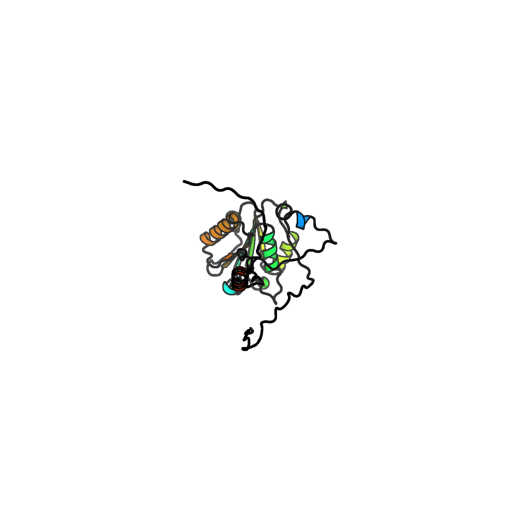00 95.69 171 GLU A N 1
ATOM 1285 C CA . GLU A 1 171 ? -2.697 11.035 -1.009 1.00 95.69 171 GLU A CA 1
ATOM 1286 C C . GLU A 1 171 ? -3.087 12.042 0.078 1.00 95.69 171 GLU A C 1
ATOM 1288 O O . GLU A 1 171 ? -2.867 11.784 1.263 1.00 95.69 171 GLU A O 1
ATOM 1293 N N . ALA A 1 172 ? -3.686 13.176 -0.302 1.00 96.62 172 ALA A N 1
ATOM 1294 C CA . ALA A 1 172 ? -4.133 14.192 0.644 1.00 96.62 172 ALA A CA 1
ATOM 1295 C C . ALA A 1 172 ? -5.176 13.633 1.621 1.00 96.62 172 ALA A C 1
ATOM 1297 O O . ALA A 1 172 ? -5.025 13.817 2.828 1.00 96.62 172 ALA A O 1
ATOM 1298 N N . ALA A 1 173 ? -6.162 12.881 1.122 1.00 97.06 173 ALA A N 1
ATOM 1299 C CA . ALA A 1 173 ? -7.168 12.227 1.955 1.00 97.06 173 ALA A CA 1
ATOM 1300 C C . ALA A 1 173 ? -6.542 11.214 2.930 1.00 97.06 173 ALA A C 1
ATOM 1302 O O . ALA A 1 173 ? -6.887 11.188 4.107 1.00 97.06 173 ALA A O 1
ATOM 1303 N N . ALA A 1 174 ? -5.578 10.402 2.480 1.00 97.56 174 ALA A N 1
ATOM 1304 C CA . ALA A 1 174 ? -4.865 9.477 3.364 1.00 97.56 174 ALA A CA 1
ATOM 1305 C C . ALA A 1 174 ? -4.045 10.216 4.439 1.00 97.56 174 ALA A C 1
ATOM 1307 O O . ALA A 1 174 ? -3.996 9.792 5.592 1.00 97.56 174 ALA A O 1
ATOM 1308 N N . ARG A 1 175 ? -3.412 11.343 4.085 1.00 97.88 175 ARG A N 1
ATOM 1309 C CA . ARG A 1 175 ? -2.667 12.180 5.038 1.00 97.88 175 ARG A CA 1
ATOM 1310 C C . ARG A 1 175 ? -3.573 12.867 6.053 1.00 97.88 175 ARG A C 1
ATOM 1312 O O . ARG A 1 175 ? -3.149 13.017 7.195 1.00 97.88 175 ARG A O 1
ATOM 1319 N N . GLU A 1 176 ? -4.771 13.275 5.650 1.00 98.00 176 GLU A N 1
ATOM 1320 C CA . GLU A 1 176 ? -5.786 13.828 6.549 1.00 98.00 176 GLU A CA 1
ATOM 1321 C C . GLU A 1 176 ? -6.184 12.792 7.603 1.00 98.00 176 GLU A C 1
ATOM 1323 O O . GLU A 1 176 ? -6.053 13.072 8.791 1.00 98.00 176 GLU A O 1
ATOM 1328 N N . VAL A 1 177 ? -6.495 11.558 7.184 1.00 98.00 177 VAL A N 1
ATOM 1329 C CA . VAL A 1 177 ? -6.781 10.449 8.111 1.00 98.00 177 VAL A CA 1
ATOM 1330 C C . VAL A 1 177 ? -5.620 10.212 9.077 1.00 98.00 177 VAL A C 1
ATOM 1332 O O . VAL A 1 177 ? -5.827 10.126 10.284 1.00 98.00 177 VAL A O 1
ATOM 1335 N N . CYS A 1 178 ? -4.378 10.153 8.585 1.00 97.88 178 CYS A N 1
ATOM 1336 C CA . CYS A 1 178 ? -3.212 10.004 9.461 1.00 97.88 178 CYS A CA 1
ATOM 1337 C C . CYS A 1 178 ? -3.077 11.156 10.466 1.00 97.88 178 CYS A C 1
ATOM 1339 O O . CYS A 1 178 ? -2.678 10.922 11.603 1.00 97.88 178 CYS A O 1
ATOM 1341 N N . ALA A 1 179 ? -3.378 12.391 10.056 1.00 97.81 179 ALA A N 1
ATOM 1342 C CA . ALA A 1 179 ? -3.288 13.560 10.921 1.00 97.81 179 ALA A CA 1
ATOM 1343 C C . ALA A 1 179 ? -4.362 13.543 12.018 1.00 97.81 179 ALA A C 1
ATOM 1345 O O . ALA A 1 179 ? -4.039 13.802 13.176 1.00 97.81 179 ALA A O 1
ATOM 1346 N N . GLU A 1 180 ? -5.606 13.203 11.675 1.00 97.00 180 GLU A N 1
ATOM 1347 C CA . GLU A 1 180 ? -6.710 13.056 12.632 1.00 97.00 180 GLU A CA 1
ATOM 1348 C C . GLU A 1 180 ? -6.480 11.892 13.602 1.00 97.00 180 GLU A C 1
ATOM 1350 O O . GLU A 1 180 ? -6.767 12.007 14.792 1.00 97.00 180 GLU A O 1
ATOM 1355 N N . ALA A 1 181 ? -5.885 10.802 13.112 1.00 96.62 181 ALA A N 1
ATOM 1356 C CA . ALA A 1 181 ? -5.494 9.644 13.907 1.00 96.62 181 ALA A CA 1
ATOM 1357 C C . ALA A 1 181 ? -4.182 9.839 14.696 1.00 96.62 181 ALA A C 1
ATOM 1359 O O . ALA A 1 181 ? -3.753 8.911 15.378 1.00 96.62 181 ALA A O 1
ATOM 1360 N N . GLU A 1 182 ? -3.531 11.003 14.588 1.00 97.56 182 GLU A N 1
ATOM 1361 C CA . GLU A 1 182 ? -2.237 11.335 15.210 1.00 97.56 182 GLU A CA 1
ATOM 1362 C C . GLU A 1 182 ? -1.067 10.403 14.806 1.00 97.56 182 GLU A C 1
ATOM 1364 O O . GLU A 1 182 ? -0.028 10.350 15.469 1.00 97.56 182 GLU A O 1
ATOM 1369 N N . ILE A 1 183 ? -1.185 9.686 13.685 1.00 97.50 183 ILE A N 1
ATOM 1370 C CA . ILE A 1 183 ? -0.151 8.778 13.175 1.00 97.50 183 ILE A CA 1
ATOM 1371 C C . ILE A 1 183 ? 0.963 9.599 12.516 1.00 97.50 183 ILE A C 1
ATOM 1373 O O . ILE A 1 183 ? 0.805 10.173 11.438 1.00 97.50 183 ILE A O 1
ATOM 1377 N N . THR A 1 184 ? 2.136 9.624 13.149 1.00 95.50 184 THR A N 1
ATOM 1378 C CA . THR A 1 184 ? 3.269 10.456 12.701 1.00 95.50 184 THR A CA 1
ATOM 1379 C C . THR A 1 184 ? 4.242 9.739 11.768 1.00 95.50 184 THR A C 1
ATOM 1381 O O . THR A 1 184 ? 4.934 10.383 10.975 1.00 95.50 184 THR A O 1
ATOM 1384 N N . THR A 1 185 ? 4.319 8.407 11.839 1.00 96.69 185 THR A N 1
ATOM 1385 C CA . THR A 1 185 ? 5.216 7.619 10.984 1.00 96.69 185 THR A CA 1
ATOM 1386 C C . THR A 1 185 ? 4.503 7.264 9.688 1.00 96.69 185 THR A C 1
ATOM 1388 O O . THR A 1 185 ? 3.755 6.292 9.628 1.00 96.69 185 THR A O 1
ATOM 1391 N N . ILE A 1 186 ? 4.752 8.055 8.646 1.00 96.06 186 ILE A N 1
ATOM 1392 C CA . ILE A 1 186 ? 4.117 7.906 7.336 1.00 96.06 186 ILE A CA 1
ATOM 1393 C C . ILE A 1 186 ? 5.190 7.643 6.282 1.00 96.06 186 ILE A C 1
ATOM 1395 O O . ILE A 1 186 ? 6.179 8.373 6.189 1.00 96.06 186 ILE A O 1
ATOM 1399 N N . VAL A 1 187 ? 4.968 6.626 5.458 1.00 94.50 187 VAL A N 1
ATOM 1400 C CA . VAL A 1 187 ? 5.738 6.364 4.241 1.00 94.50 187 VAL A CA 1
ATOM 1401 C C . VAL A 1 187 ? 4.785 6.468 3.061 1.00 94.50 187 VAL A C 1
ATOM 1403 O O . VAL A 1 187 ? 3.678 5.951 3.130 1.00 94.50 187 VAL A O 1
ATOM 1406 N N . ALA A 1 188 ? 5.192 7.138 1.991 1.00 92.50 188 ALA A N 1
ATOM 1407 C CA . ALA A 1 188 ? 4.399 7.255 0.772 1.00 92.50 188 ALA A CA 1
ATOM 1408 C C . ALA A 1 188 ? 5.177 6.696 -0.422 1.00 92.50 188 ALA A C 1
ATOM 1410 O O . ALA A 1 188 ? 6.398 6.503 -0.349 1.00 92.50 188 ALA A O 1
ATOM 1411 N N . ASP A 1 189 ? 4.469 6.441 -1.515 1.00 85.19 189 ASP A N 1
ATOM 1412 C CA . ASP A 1 189 ? 5.053 6.185 -2.818 1.00 85.19 189 ASP A CA 1
ATOM 1413 C C . ASP A 1 189 ? 6.034 7.303 -3.207 1.00 85.19 189 ASP A C 1
ATOM 1415 O O . ASP A 1 189 ? 5.774 8.496 -3.054 1.00 85.19 189 ASP A O 1
ATOM 1419 N N . ALA A 1 190 ? 7.230 6.910 -3.657 1.00 71.62 190 ALA A N 1
ATOM 1420 C CA . ALA A 1 190 ? 8.235 7.875 -4.069 1.00 71.62 190 ALA A CA 1
ATOM 1421 C C . ALA A 1 190 ? 7.814 8.543 -5.377 1.00 71.62 190 ALA A C 1
ATOM 1423 O O . ALA A 1 190 ? 7.493 7.863 -6.355 1.00 71.62 190 ALA A O 1
ATOM 1424 N N . ALA A 1 191 ? 7.911 9.873 -5.405 1.00 66.50 191 ALA A N 1
ATOM 1425 C CA . ALA A 1 191 ? 7.782 10.637 -6.634 1.00 66.50 191 ALA A CA 1
ATOM 1426 C C . ALA A 1 191 ? 8.781 10.124 -7.692 1.00 66.50 191 ALA A C 1
ATOM 1428 O O . ALA A 1 191 ? 9.899 9.720 -7.338 1.00 66.50 191 ALA A O 1
ATOM 1429 N N . PRO A 1 192 ? 8.411 10.150 -8.984 1.00 64.31 192 PRO A N 1
ATOM 1430 C CA . PRO A 1 192 ? 9.321 9.772 -10.054 1.00 64.31 192 PRO A CA 1
ATOM 1431 C C . PRO A 1 192 ? 10.598 10.620 -9.986 1.00 64.31 192 PRO A C 1
ATOM 1433 O O . PRO A 1 192 ? 10.564 11.846 -9.848 1.00 64.31 192 PRO A O 1
ATOM 1436 N N . ALA A 1 193 ? 11.743 9.947 -10.043 1.00 61.12 193 ALA A N 1
ATOM 1437 C CA . ALA A 1 193 ? 13.048 10.571 -10.086 1.00 61.12 193 ALA A CA 1
ATOM 1438 C C . ALA A 1 193 ? 13.211 11.348 -11.397 1.00 61.12 193 ALA A C 1
ATOM 1440 O O . ALA A 1 193 ? 12.702 10.961 -12.450 1.00 61.12 193 ALA A O 1
ATOM 1441 N N . ALA A 1 194 ? 13.958 12.454 -11.349 1.00 58.19 194 ALA A N 1
ATOM 1442 C CA . ALA A 1 194 ? 14.305 13.177 -12.565 1.00 58.19 194 ALA A CA 1
ATOM 1443 C C . ALA A 1 194 ? 15.047 12.236 -13.536 1.00 58.19 194 ALA A C 1
ATOM 1445 O O . ALA A 1 194 ? 15.916 11.476 -13.087 1.00 58.19 194 ALA A O 1
ATOM 1446 N N . PRO A 1 195 ? 14.750 12.290 -14.849 1.00 60.25 195 PRO A N 1
ATOM 1447 C CA . PRO A 1 195 ? 15.355 11.388 -15.815 1.00 60.25 195 PRO A CA 1
ATOM 1448 C C . PRO A 1 195 ? 16.885 11.494 -15.756 1.00 60.25 195 PRO A C 1
ATOM 1450 O O . PRO A 1 195 ? 17.422 12.603 -15.616 1.00 60.25 195 PRO A O 1
ATOM 1453 N N . PRO A 1 196 ? 17.610 10.365 -15.851 1.00 57.91 196 PRO A N 1
ATOM 1454 C CA . PRO A 1 196 ? 19.059 10.374 -15.758 1.00 57.91 196 PRO A CA 1
ATOM 1455 C C . PRO A 1 196 ? 19.642 11.265 -16.858 1.00 57.91 196 PRO A C 1
ATOM 1457 O O . PRO A 1 196 ? 19.439 11.041 -18.051 1.00 57.91 196 PRO A O 1
ATOM 1460 N N . VAL A 1 197 ? 20.395 12.293 -16.458 1.00 60.84 197 VAL A N 1
ATOM 1461 C CA . VAL A 1 197 ? 21.155 13.115 -17.402 1.00 60.84 197 VAL A CA 1
ATOM 1462 C C . VAL A 1 197 ? 22.361 12.299 -17.846 1.00 60.84 197 VAL A C 1
ATOM 1464 O O . VAL A 1 197 ? 23.389 12.254 -17.167 1.00 60.84 197 VAL A O 1
ATOM 1467 N N . TYR A 1 198 ? 22.234 11.632 -18.990 1.00 59.88 198 TYR A N 1
ATOM 1468 C CA . TYR A 1 198 ? 23.370 10.982 -19.626 1.00 59.88 198 TYR A CA 1
ATOM 1469 C C . TYR A 1 198 ? 24.404 12.046 -20.005 1.00 59.88 198 TYR A C 1
ATOM 1471 O O . TYR A 1 198 ? 24.082 13.060 -20.630 1.00 59.88 198 TYR A O 1
ATOM 1479 N N . LEU A 1 199 ? 25.662 11.827 -19.617 1.00 52.28 199 LEU A N 1
ATOM 1480 C CA . LEU A 1 199 ? 26.769 12.635 -20.116 1.00 52.28 199 LEU A CA 1
ATOM 1481 C C . LEU A 1 199 ? 26.801 12.463 -21.638 1.00 52.28 199 LEU A C 1
ATOM 1483 O O . LEU A 1 199 ? 26.996 11.351 -22.128 1.00 52.28 199 LEU A O 1
ATOM 1487 N N . SER A 1 200 ? 26.593 13.548 -22.386 1.00 54.59 200 SER A N 1
ATOM 1488 C CA . SER A 1 200 ? 26.815 13.540 -23.829 1.00 54.59 200 SER A CA 1
ATOM 1489 C C . SER A 1 200 ? 28.238 13.047 -24.088 1.00 54.59 200 SER A C 1
ATOM 1491 O O . SER A 1 200 ? 29.185 13.536 -23.467 1.00 54.59 200 SER A O 1
ATOM 1493 N N . ALA A 1 201 ? 28.397 12.077 -24.995 1.00 56.25 201 ALA A N 1
ATOM 1494 C CA . ALA A 1 201 ? 29.700 11.493 -25.333 1.00 56.25 201 ALA A CA 1
ATOM 1495 C C . ALA A 1 201 ? 30.744 12.558 -25.726 1.00 56.25 201 ALA A C 1
ATOM 1497 O O . ALA A 1 201 ? 31.946 12.344 -25.582 1.00 56.25 201 ALA A O 1
ATOM 1498 N N . THR A 1 202 ? 30.279 13.731 -26.157 1.00 50.44 202 THR A N 1
ATOM 1499 C CA . THR A 1 202 ? 31.093 14.922 -26.365 1.00 50.44 202 THR A CA 1
ATOM 1500 C C . THR A 1 202 ? 30.944 15.859 -25.162 1.00 50.44 202 THR A C 1
ATOM 1502 O O . THR A 1 202 ? 29.867 16.426 -24.946 1.00 50.44 202 THR A O 1
ATOM 1505 N N . PRO A 1 203 ? 32.003 16.073 -24.364 1.00 57.03 203 PRO A N 1
ATOM 1506 C CA . PRO A 1 203 ? 32.017 17.138 -23.373 1.00 57.03 203 PRO A CA 1
ATOM 1507 C C . PRO A 1 203 ? 31.778 18.484 -24.069 1.00 57.03 203 PRO A C 1
ATOM 1509 O O . PRO A 1 203 ? 32.381 18.755 -25.106 1.00 57.03 203 PRO A O 1
ATOM 1512 N N . ARG A 1 204 ? 30.967 19.377 -23.486 1.00 59.12 204 ARG A N 1
ATOM 1513 C CA . ARG A 1 204 ? 30.692 20.723 -24.047 1.00 59.12 204 ARG A CA 1
ATOM 1514 C C . ARG A 1 204 ? 31.959 21.544 -24.350 1.00 59.12 204 ARG A C 1
ATOM 1516 O O . ARG A 1 204 ? 31.925 22.485 -25.139 1.00 59.12 204 ARG A O 1
ATOM 1523 N N . SER A 1 205 ? 33.090 21.212 -23.722 1.00 62.53 205 SER A N 1
ATOM 1524 C CA . SER A 1 205 ? 34.405 21.785 -24.033 1.00 62.53 205 SER A CA 1
ATOM 1525 C C . SER A 1 205 ? 34.906 21.419 -25.437 1.00 62.53 205 SER A C 1
ATOM 1527 O O . SER A 1 205 ? 35.519 22.261 -26.087 1.00 62.53 205 SER A O 1
ATOM 1529 N N . PHE A 1 206 ? 34.606 20.218 -25.934 1.00 55.88 206 PHE A N 1
ATOM 1530 C CA . PHE A 1 206 ? 34.958 19.773 -27.284 1.00 55.88 206 PHE A CA 1
ATOM 1531 C C . PHE A 1 206 ? 34.047 20.372 -28.358 1.00 55.88 206 PHE A C 1
ATOM 1533 O O . PHE A 1 206 ? 34.528 20.703 -29.438 1.00 55.88 206 PHE A O 1
ATOM 1540 N N . GLU A 1 207 ? 32.769 20.609 -28.055 1.00 61.94 207 GLU A N 1
ATOM 1541 C CA . GLU A 1 207 ? 31.864 21.355 -28.947 1.00 61.94 207 GLU A CA 1
ATOM 1542 C C . GLU A 1 207 ? 32.329 22.807 -29.122 1.00 61.94 207 GLU A C 1
ATOM 1544 O O . GLU A 1 207 ? 32.394 23.318 -30.240 1.00 61.94 207 GLU A O 1
ATOM 1549 N N . LYS A 1 208 ? 32.742 23.455 -28.022 1.00 63.53 208 LYS A N 1
ATOM 1550 C CA . LYS A 1 208 ? 33.337 24.800 -28.058 1.00 63.53 208 LYS A CA 1
ATOM 1551 C C . LYS A 1 208 ? 34.664 24.834 -28.817 1.00 63.53 208 LYS A C 1
ATOM 1553 O O . LYS A 1 208 ? 34.908 25.780 -29.562 1.00 63.53 208 LYS A O 1
ATOM 1558 N N . TRP A 1 209 ? 35.505 23.811 -28.657 1.00 64.62 209 TRP A N 1
ATOM 1559 C CA . TRP A 1 209 ? 36.751 23.689 -29.415 1.00 64.62 209 TRP A CA 1
ATOM 1560 C C . TRP A 1 209 ? 36.482 23.532 -30.919 1.00 64.62 209 TRP A C 1
ATOM 1562 O O . TRP A 1 209 ? 37.066 24.261 -31.720 1.00 64.62 209 TRP A O 1
ATOM 1572 N N . ALA A 1 210 ? 35.533 22.669 -31.299 1.00 65.31 210 ALA A N 1
ATOM 1573 C CA . ALA A 1 210 ? 35.137 22.456 -32.689 1.00 65.31 210 ALA A CA 1
ATOM 1574 C C . ALA A 1 210 ? 34.564 23.728 -33.340 1.00 65.31 210 ALA A C 1
ATOM 1576 O O . ALA A 1 210 ? 34.905 24.034 -34.479 1.00 65.31 210 ALA A O 1
ATOM 1577 N N . GLN A 1 211 ? 33.769 24.518 -32.608 1.00 66.81 211 GLN A N 1
ATOM 1578 C CA . GLN A 1 211 ? 33.270 25.816 -33.085 1.00 66.81 211 GLN A CA 1
ATOM 1579 C C . GLN A 1 211 ? 34.380 26.863 -33.250 1.00 66.81 211 GLN A C 1
ATOM 1581 O O . GLN A 1 211 ? 34.319 27.676 -34.166 1.00 66.81 211 GLN A O 1
ATOM 1586 N N . GLN A 1 212 ? 35.414 26.840 -32.404 1.00 62.91 212 GLN A N 1
ATOM 1587 C CA . GLN A 1 212 ? 36.566 27.741 -32.539 1.00 62.91 212 GLN A CA 1
ATOM 1588 C C . GLN A 1 212 ? 37.524 27.344 -33.673 1.00 62.91 212 GLN A C 1
ATOM 1590 O O . GLN A 1 212 ? 38.314 28.179 -34.104 1.00 62.91 212 GLN A O 1
ATOM 1595 N N . HIS A 1 213 ? 37.481 26.090 -34.137 1.00 59.25 213 HIS A N 1
ATOM 1596 C CA . HIS A 1 213 ? 38.440 25.536 -35.103 1.00 59.25 213 HIS A CA 1
ATOM 1597 C C . HIS A 1 213 ? 37.804 25.174 -36.458 1.00 59.25 213 HIS A C 1
ATOM 1599 O O . HIS A 1 213 ? 38.482 24.626 -37.328 1.00 59.25 213 HIS A O 1
ATOM 1605 N N . GLN A 1 214 ? 36.533 25.520 -36.688 1.00 52.84 214 GLN A N 1
ATOM 1606 C CA . GLN A 1 214 ? 35.968 25.559 -38.037 1.00 52.84 214 GLN A CA 1
ATOM 1607 C C . GLN A 1 214 ? 36.576 26.745 -38.801 1.00 52.84 214 GLN A C 1
ATOM 1609 O O . GLN A 1 214 ? 36.195 27.898 -38.614 1.00 52.84 214 GLN A O 1
ATOM 1614 N N . ALA A 1 215 ? 37.561 26.459 -39.655 1.00 50.53 215 ALA A N 1
ATOM 1615 C CA . ALA A 1 215 ? 38.113 27.435 -40.587 1.00 50.53 215 ALA A CA 1
ATOM 1616 C C . ALA A 1 215 ? 37.051 27.848 -41.630 1.00 50.53 215 ALA A C 1
ATOM 1618 O O . ALA A 1 215 ? 36.296 26.990 -42.095 1.00 50.53 215 ALA A O 1
ATOM 1619 N N . PRO A 1 216 ? 36.999 29.124 -42.056 1.00 49.59 216 PRO A N 1
ATOM 1620 C CA . PRO A 1 216 ? 36.116 29.544 -43.135 1.00 49.59 216 PRO A CA 1
ATOM 1621 C C . PRO A 1 216 ? 36.604 28.944 -44.461 1.00 49.59 216 PRO A C 1
ATOM 1623 O O . PRO A 1 216 ? 37.629 29.349 -45.009 1.00 49.59 216 PRO A O 1
ATOM 1626 N N . SER A 1 217 ? 35.868 27.969 -44.992 1.00 48.84 217 SER A N 1
ATOM 1627 C CA . SER A 1 217 ? 36.010 27.524 -46.378 1.00 48.84 217 SER A CA 1
ATOM 1628 C C . SER A 1 217 ? 35.517 28.642 -47.301 1.00 48.84 217 SER A C 1
ATOM 1630 O O . SER A 1 217 ? 34.324 28.941 -47.337 1.00 48.84 217 SER A O 1
ATOM 1632 N N . GLY A 1 218 ? 36.452 29.296 -47.989 1.00 47.38 218 GLY A N 1
ATOM 1633 C CA . GLY A 1 218 ? 36.189 30.431 -48.868 1.00 47.38 218 GLY A CA 1
ATOM 1634 C C . GLY A 1 218 ? 35.355 30.091 -50.105 1.00 47.38 218 GLY A C 1
ATOM 1635 O O . GLY A 1 218 ? 35.354 28.963 -50.594 1.00 47.38 218 GLY A O 1
ATOM 1636 N N . GLN A 1 219 ? 34.705 31.120 -50.646 1.00 36.94 219 GLN A N 1
ATOM 1637 C CA . GLN A 1 219 ? 34.117 31.114 -51.978 1.00 36.94 219 GLN A CA 1
ATOM 1638 C C . GLN A 1 219 ? 34.724 32.295 -52.743 1.00 36.94 219 GLN A C 1
ATOM 1640 O O . GLN A 1 219 ? 34.494 33.454 -52.404 1.00 36.94 219 GLN A O 1
ATOM 1645 N N . GLY A 1 220 ? 35.584 31.989 -53.714 1.00 40.72 220 GLY A N 1
ATOM 1646 C CA . GLY A 1 220 ? 35.967 32.935 -54.753 1.00 40.72 220 GLY A CA 1
ATOM 1647 C C . GLY A 1 220 ? 34.939 32.885 -55.875 1.00 40.72 220 GLY A C 1
ATOM 1648 O O . GLY A 1 220 ? 34.476 31.799 -56.214 1.00 40.72 220 GLY A O 1
ATOM 1649 N N . ASP A 1 221 ? 34.625 34.036 -56.465 1.00 35.72 221 ASP A N 1
ATOM 1650 C CA . ASP A 1 221 ? 34.183 34.082 -57.854 1.00 35.72 221 ASP A CA 1
ATOM 1651 C C . ASP A 1 221 ? 34.609 35.399 -58.517 1.00 35.72 221 ASP A C 1
ATOM 1653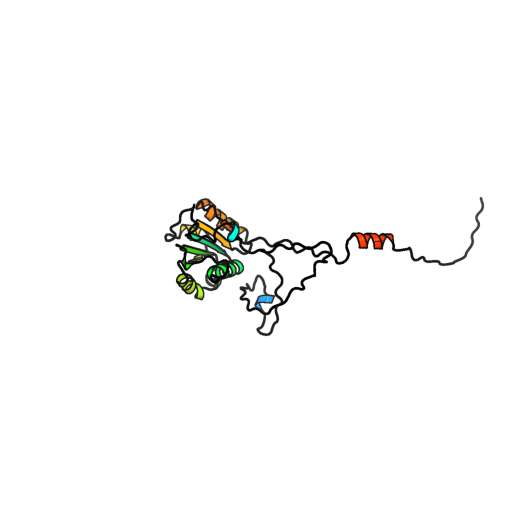 O O . ASP A 1 221 ? 34.620 36.465 -57.896 1.00 35.72 221 ASP A O 1
ATOM 1657 N N . ALA A 1 222 ? 35.031 35.282 -59.770 1.00 39.97 222 ALA A N 1
ATOM 1658 C CA . ALA A 1 222 ? 35.535 36.349 -60.616 1.00 39.97 222 ALA A CA 1
ATOM 1659 C C . ALA A 1 222 ? 34.408 36.876 -61.516 1.00 39.97 222 ALA A C 1
ATOM 1661 O O . ALA A 1 222 ? 33.674 36.100 -62.118 1.00 39.97 222 ALA A O 1
ATOM 1662 N N . GLY A 1 223 ? 34.314 38.197 -61.685 1.00 32.44 223 GLY A N 1
ATOM 1663 C CA . GLY A 1 223 ? 33.403 38.807 -62.654 1.00 32.44 223 GLY A CA 1
ATOM 1664 C C . GLY A 1 223 ? 33.680 40.294 -62.852 1.00 32.44 223 GLY A C 1
ATOM 1665 O O . GLY A 1 223 ? 33.356 41.115 -62.001 1.00 32.44 223 GLY A O 1
ATOM 1666 N N . SER A 1 224 ? 34.303 40.633 -63.979 1.00 36.16 224 SER A N 1
ATOM 1667 C CA . SER A 1 224 ? 34.463 41.991 -64.508 1.00 36.16 224 SER A CA 1
ATOM 1668 C C . SER A 1 224 ? 33.110 42.652 -64.806 1.00 36.16 224 SER A C 1
ATOM 1670 O O . SER A 1 224 ? 32.281 42.008 -65.438 1.00 36.16 224 SER A O 1
ATOM 1672 N N . ASP A 1 225 ? 32.913 43.933 -64.479 1.00 32.97 225 ASP A N 1
ATOM 1673 C CA . ASP A 1 225 ? 32.935 45.007 -65.486 1.00 32.97 225 ASP A CA 1
ATOM 1674 C C . ASP A 1 225 ? 32.845 46.418 -64.862 1.00 32.97 225 ASP A C 1
ATOM 1676 O O . ASP A 1 225 ? 32.345 46.652 -63.765 1.00 32.97 225 ASP A O 1
ATOM 1680 N N . SER A 1 226 ? 33.394 47.346 -65.625 1.00 34.50 226 SER A N 1
ATOM 1681 C CA . SER A 1 226 ? 33.647 48.768 -65.434 1.00 34.50 226 SER A CA 1
ATOM 1682 C C . SER A 1 226 ? 32.430 49.680 -65.173 1.00 34.50 226 SER A C 1
ATOM 1684 O O . SER A 1 226 ? 31.362 49.514 -65.756 1.00 34.50 226 SER A O 1
ATOM 1686 N N . LYS A 1 227 ? 32.645 50.763 -64.399 1.00 32.97 227 LYS A N 1
ATOM 1687 C CA . LYS A 1 227 ? 32.193 52.126 -64.754 1.00 32.97 227 LYS A CA 1
ATOM 1688 C C . LYS A 1 227 ? 32.871 53.221 -63.923 1.00 32.97 227 LYS A C 1
ATOM 1690 O O . LYS A 1 227 ? 32.799 53.261 -62.701 1.00 32.97 227 LYS A O 1
ATOM 1695 N N . VAL A 1 228 ? 33.500 54.130 -64.660 1.00 33.81 228 VAL A N 1
ATOM 1696 C CA . VAL A 1 228 ? 34.001 55.444 -64.250 1.00 33.81 228 VAL A CA 1
ATOM 1697 C C . VAL A 1 228 ? 32.820 56.389 -64.011 1.00 33.81 228 VAL A C 1
ATOM 1699 O O . VAL A 1 228 ? 31.907 56.430 -64.835 1.00 33.81 228 VAL A O 1
ATOM 1702 N N . ALA A 1 229 ? 32.886 57.221 -62.971 1.00 29.58 229 ALA A N 1
ATOM 1703 C CA . ALA A 1 229 ? 32.248 58.536 -62.980 1.00 29.58 229 ALA A CA 1
ATOM 1704 C C . ALA A 1 229 ? 33.038 59.525 -62.114 1.00 29.58 229 ALA A C 1
ATOM 1706 O O . ALA A 1 229 ? 33.251 59.322 -60.923 1.00 29.58 229 ALA A O 1
ATOM 1707 N N . VAL A 1 230 ? 33.475 60.586 -62.781 1.00 30.27 230 VAL A N 1
ATOM 1708 C CA . VAL A 1 230 ? 34.152 61.773 -62.265 1.00 30.27 230 VAL A CA 1
ATOM 1709 C C . VAL A 1 230 ? 33.100 62.781 -61.806 1.00 30.27 230 VAL A C 1
ATOM 1711 O O . VAL A 1 230 ? 32.216 63.122 -62.594 1.00 30.27 230 VAL A O 1
ATOM 1714 N N . ARG A 1 231 ? 33.247 63.310 -60.590 1.00 33.47 231 ARG A N 1
ATOM 1715 C CA . ARG A 1 231 ? 33.359 64.749 -60.293 1.00 33.47 231 ARG A CA 1
ATOM 1716 C C . ARG A 1 231 ? 33.762 64.960 -58.843 1.00 33.47 231 ARG A C 1
ATOM 1718 O O . ARG A 1 231 ? 33.186 64.269 -57.979 1.00 33.47 231 ARG A O 1
#